Protein AF-A0A7X7BGM7-F1 (afdb_monomer)

Radius of gyration: 24.5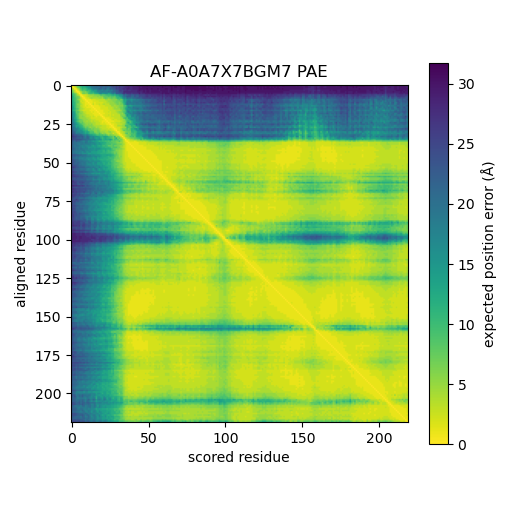4 Å; Cα contacts (8 Å, |Δi|>4): 231; chains: 1; bounding box: 95×42×44 Å

Sequence (219 aa):
MSANPDASSLEEGMARYAADNDEVNASLTKQKASHSHYNFLAFLIPLLILALAYATRTIFPFGDRQILTVDLFHQYAPFMAALRRTLLSGESIFYTFSGGLGMNFYSLIAYYLASPLNILLLIFPESFLSEAVFVLTLVKVGLAGMAFHLFLKENFQRQGVFSVIFGSMYALSAYVMAYSWNIMWLDALILLPLVLWALIRFFKQGKFVLYVIFLFLLL

Structure (mmCIF, N/CA/C/O backbone):
data_AF-A0A7X7BGM7-F1
#
_entry.id   AF-A0A7X7BGM7-F1
#
loop_
_atom_site.group_PDB
_atom_site.id
_atom_site.type_symbol
_atom_site.label_atom_id
_atom_site.label_alt_id
_atom_site.label_comp_id
_atom_site.label_asym_id
_atom_site.label_entity_id
_atom_site.label_seq_id
_atom_site.pdbx_PDB_ins_code
_atom_site.Cartn_x
_atom_site.Cartn_y
_atom_site.Cartn_z
_atom_site.occupancy
_atom_site.B_iso_or_equiv
_atom_site.auth_seq_id
_atom_site.auth_comp_id
_atom_site.auth_asym_id
_atom_site.auth_atom_id
_atom_site.pdbx_PDB_model_num
ATOM 1 N N . MET A 1 1 ? -73.743 -12.474 16.398 1.00 46.84 1 MET A N 1
ATOM 2 C CA . MET A 1 1 ? -72.783 -12.575 15.279 1.00 46.84 1 MET A CA 1
ATOM 3 C C . MET A 1 1 ? -71.748 -11.478 15.506 1.00 46.84 1 MET A C 1
ATOM 5 O O . MET A 1 1 ? -71.940 -10.361 15.051 1.00 46.84 1 MET A O 1
ATOM 9 N N . SER A 1 2 ? -70.766 -11.722 16.381 1.00 47.66 2 SER A N 1
ATOM 10 C CA . SER A 1 2 ? -69.765 -10.711 16.745 1.00 47.66 2 SER A CA 1
ATOM 11 C C . SER A 1 2 ? -68.737 -10.624 15.622 1.00 47.66 2 SER A C 1
ATOM 13 O O . SER A 1 2 ? -67.950 -11.550 15.434 1.00 47.66 2 SER A O 1
ATOM 15 N N . ALA A 1 3 ? -68.797 -9.547 14.843 1.00 54.00 3 ALA A N 1
ATOM 16 C CA . ALA A 1 3 ? -67.766 -9.219 13.871 1.00 54.00 3 ALA A CA 1
ATOM 17 C C . ALA A 1 3 ? -66.435 -9.064 14.617 1.00 54.00 3 ALA A C 1
ATOM 19 O O . ALA A 1 3 ? -66.357 -8.299 15.576 1.00 54.00 3 ALA A O 1
ATOM 20 N N . ASN A 1 4 ? -65.442 -9.855 14.215 1.00 55.03 4 ASN A N 1
ATOM 21 C CA . ASN A 1 4 ? -64.098 -9.859 14.774 1.00 55.03 4 ASN A CA 1
ATOM 22 C C . ASN A 1 4 ? -63.484 -8.460 14.572 1.00 55.03 4 ASN A C 1
ATOM 24 O O . ASN A 1 4 ? -63.272 -8.083 13.414 1.00 55.03 4 AS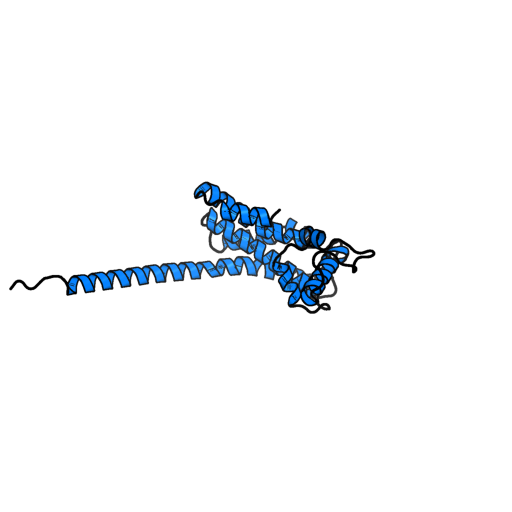N A O 1
ATOM 28 N N . PRO A 1 5 ? -63.258 -7.658 15.627 1.00 58.09 5 PRO A N 1
ATOM 29 C CA . PRO A 1 5 ? -62.443 -6.469 15.476 1.00 58.09 5 PRO A CA 1
ATOM 30 C C . PRO A 1 5 ? -61.012 -6.935 15.172 1.00 58.09 5 PRO A C 1
ATOM 32 O O . PRO A 1 5 ? -60.609 -8.021 15.573 1.00 58.09 5 PRO A O 1
ATOM 35 N N . ASP A 1 6 ? -60.256 -6.114 14.458 1.00 63.50 6 ASP A N 1
ATOM 36 C CA . ASP A 1 6 ? -58.791 -6.182 14.381 1.00 63.50 6 ASP A CA 1
ATOM 37 C C . ASP A 1 6 ? -58.074 -6.865 13.210 1.00 63.50 6 ASP A C 1
ATOM 39 O O . ASP A 1 6 ? -56.853 -6.881 13.215 1.00 63.50 6 ASP A O 1
ATOM 43 N N . ALA A 1 7 ? -58.717 -7.308 12.125 1.00 63.31 7 ALA A N 1
ATOM 44 C CA . ALA A 1 7 ? -57.925 -7.699 10.940 1.00 63.31 7 ALA A CA 1
ATOM 45 C C . ALA A 1 7 ? -57.289 -6.479 10.230 1.00 63.31 7 ALA A C 1
ATOM 47 O O . ALA A 1 7 ? -56.102 -6.487 9.911 1.00 63.31 7 ALA A O 1
ATOM 48 N N . SER A 1 8 ? -58.056 -5.399 10.039 1.00 67.31 8 SER A N 1
ATOM 49 C CA . SER A 1 8 ? -57.595 -4.198 9.325 1.00 67.31 8 SER A CA 1
ATOM 50 C C . SER A 1 8 ? -56.657 -3.312 10.153 1.00 67.31 8 SER A C 1
ATOM 52 O O . SER A 1 8 ? -55.751 -2.693 9.604 1.00 67.31 8 SER A O 1
ATOM 54 N N . SER A 1 9 ? -56.844 -3.257 11.477 1.00 72.88 9 SER A N 1
ATOM 55 C CA . SER A 1 9 ? -55.965 -2.505 12.386 1.00 72.88 9 SER A CA 1
ATOM 56 C C . SER A 1 9 ? -54.598 -3.185 12.540 1.00 72.88 9 SER A C 1
ATOM 58 O O . SER A 1 9 ? -53.577 -2.501 12.634 1.00 72.88 9 SER A O 1
ATOM 60 N N . LEU A 1 10 ? -54.561 -4.525 12.503 1.00 74.38 10 LEU A N 1
ATOM 61 C CA . LEU A 1 10 ? -53.322 -5.302 12.478 1.00 74.38 10 LEU A CA 1
ATOM 62 C C . LEU A 1 10 ? -52.561 -5.118 11.160 1.00 74.38 10 LEU A C 1
ATOM 64 O O . LEU A 1 10 ? -51.350 -4.905 11.200 1.00 74.38 10 LEU A O 1
ATOM 68 N N . GLU A 1 11 ? -53.241 -5.128 10.009 1.00 80.38 11 GLU A N 1
ATOM 69 C CA . GLU A 1 11 ? -52.602 -4.855 8.711 1.00 80.38 11 GLU A CA 1
ATOM 70 C C . GLU A 1 11 ? -52.015 -3.437 8.638 1.00 80.38 11 GLU A C 1
ATOM 72 O O . GLU A 1 11 ? -50.865 -3.270 8.225 1.00 80.38 11 GLU A O 1
ATOM 77 N N . GLU A 1 12 ? -52.743 -2.418 9.105 1.00 81.56 12 GLU A N 1
ATOM 78 C CA . GLU A 1 12 ? -52.221 -1.047 9.183 1.00 81.56 12 GLU A CA 1
ATOM 79 C C . GLU A 1 12 ? -51.021 -0.932 10.135 1.00 81.56 12 GLU A C 1
ATOM 81 O O . GLU A 1 12 ? -50.048 -0.235 9.829 1.00 81.56 12 GLU A O 1
ATOM 86 N N . GLY A 1 13 ? -51.053 -1.626 11.277 1.00 79.44 13 GLY A N 1
ATOM 87 C CA . GLY A 1 13 ? -49.939 -1.675 12.225 1.00 79.44 13 GLY A CA 1
ATOM 88 C C . GLY A 1 13 ? -48.689 -2.333 11.635 1.00 79.44 13 GLY A C 1
ATOM 89 O O . GLY A 1 13 ? -47.584 -1.808 11.782 1.00 79.44 13 GLY A O 1
ATOM 90 N N . MET A 1 14 ? -48.859 -3.441 10.909 1.00 82.75 14 MET A N 1
ATOM 91 C CA . MET A 1 14 ? -47.771 -4.134 10.213 1.00 82.75 14 MET A CA 1
ATOM 92 C C . MET A 1 14 ? -47.189 -3.292 9.073 1.00 82.75 14 MET A C 1
ATOM 94 O O . MET A 1 14 ? -45.969 -3.234 8.927 1.00 82.75 14 MET A O 1
ATOM 98 N N . ALA A 1 15 ? -48.032 -2.592 8.308 1.00 83.81 15 ALA A N 1
ATOM 99 C CA . ALA A 1 15 ? -47.587 -1.691 7.247 1.00 83.81 15 ALA A CA 1
ATOM 100 C C . ALA A 1 15 ? -46.779 -0.504 7.800 1.00 83.81 15 ALA A C 1
ATOM 102 O O . ALA A 1 15 ? -45.735 -0.158 7.247 1.00 83.81 15 ALA A O 1
ATOM 103 N N . ARG A 1 16 ? -47.209 0.084 8.927 1.00 82.38 16 ARG A N 1
ATOM 104 C CA . ARG A 1 16 ? -46.458 1.149 9.616 1.00 82.38 16 ARG A CA 1
ATOM 105 C C . ARG A 1 16 ? -45.118 0.656 10.157 1.00 82.38 16 ARG A C 1
ATOM 107 O O . ARG A 1 16 ? -44.118 1.343 9.996 1.00 82.38 16 ARG A O 1
ATOM 114 N N . TYR A 1 17 ? -45.082 -0.537 10.749 1.00 78.25 17 TYR A N 1
ATOM 115 C CA . TYR A 1 17 ? -43.843 -1.144 11.244 1.00 78.25 17 TYR A CA 1
ATOM 116 C C . TYR A 1 17 ? -42.852 -1.479 10.117 1.00 78.25 17 TYR A C 1
ATOM 118 O O . TYR A 1 17 ? -41.643 -1.313 10.281 1.00 78.25 17 TYR A O 1
ATOM 126 N N . ALA A 1 18 ? -43.343 -1.937 8.961 1.00 83.69 18 ALA A N 1
ATOM 127 C CA . ALA A 1 18 ? -42.509 -2.169 7.784 1.00 83.69 18 ALA A CA 1
ATOM 128 C C . ALA A 1 18 ? -41.920 -0.855 7.241 1.00 83.69 18 ALA A C 1
ATOM 130 O O . ALA A 1 18 ? -40.713 -0.778 7.027 1.00 83.69 18 ALA A O 1
ATOM 131 N N . ALA A 1 19 ? -42.741 0.194 7.115 1.00 82.56 19 ALA A N 1
ATOM 132 C CA . ALA A 1 19 ? -42.300 1.504 6.635 1.00 82.56 19 ALA A CA 1
ATOM 133 C C . ALA A 1 19 ? -41.244 2.155 7.549 1.00 82.56 19 ALA A C 1
ATOM 135 O O . ALA A 1 19 ? -40.250 2.680 7.053 1.00 82.56 19 ALA A O 1
ATOM 136 N N . ASP A 1 20 ? -41.418 2.070 8.872 1.00 85.62 20 ASP A N 1
ATOM 137 C CA . ASP A 1 20 ? -40.463 2.608 9.852 1.00 85.62 20 ASP A CA 1
ATOM 138 C C . ASP A 1 20 ? -39.113 1.864 9.791 1.00 85.62 20 ASP A C 1
ATOM 140 O O . ASP A 1 20 ? -38.042 2.473 9.774 1.00 85.62 20 ASP A O 1
ATOM 144 N N . ASN A 1 21 ? -39.141 0.534 9.640 1.00 83.44 21 ASN A N 1
ATOM 145 C CA . ASN A 1 21 ? -37.924 -0.255 9.427 1.00 83.44 21 ASN A CA 1
ATOM 146 C C . ASN A 1 21 ? -37.231 0.070 8.100 1.00 83.44 21 ASN A C 1
ATOM 148 O O . ASN A 1 21 ? -36.000 0.119 8.056 1.00 83.44 21 ASN A O 1
ATOM 152 N N . ASP A 1 22 ? -37.983 0.291 7.023 1.00 84.25 22 ASP A N 1
ATOM 153 C CA . ASP A 1 22 ? -37.423 0.677 5.727 1.00 84.25 22 ASP A CA 1
ATOM 154 C C . ASP A 1 22 ? -36.758 2.056 5.793 1.00 84.25 22 ASP A C 1
ATOM 156 O O . ASP A 1 22 ? -35.667 2.241 5.249 1.00 84.25 22 ASP A O 1
ATOM 160 N N . GLU A 1 23 ? -37.343 3.005 6.525 1.00 78.06 23 GLU A N 1
ATOM 161 C CA . GLU A 1 23 ? -36.788 4.345 6.722 1.00 78.06 23 GLU A CA 1
ATOM 162 C C . GLU A 1 23 ? -35.513 4.316 7.587 1.00 78.06 23 GLU A C 1
ATOM 164 O O . GLU A 1 23 ? -34.486 4.913 7.229 1.00 78.06 23 GLU A O 1
ATOM 169 N N . VAL A 1 24 ? -35.508 3.519 8.662 1.00 77.12 24 VAL A N 1
ATOM 170 C CA . VAL A 1 24 ? -34.315 3.256 9.484 1.00 77.12 24 VAL A CA 1
ATOM 171 C C . VAL A 1 24 ? -33.220 2.579 8.654 1.00 77.12 24 VAL A C 1
ATOM 173 O O . VAL A 1 24 ? -32.077 3.044 8.650 1.00 77.12 24 VAL A O 1
ATOM 176 N N . ASN A 1 25 ? -33.542 1.538 7.885 1.00 77.69 25 ASN A N 1
ATOM 177 C CA . ASN A 1 25 ? -32.580 0.842 7.028 1.00 77.69 25 ASN A CA 1
ATOM 178 C C . ASN A 1 25 ? -32.026 1.755 5.926 1.00 77.69 25 ASN A C 1
ATOM 180 O O . ASN A 1 25 ? -30.818 1.741 5.657 1.00 77.69 25 ASN A O 1
ATOM 184 N N . ALA A 1 26 ? -32.868 2.593 5.321 1.00 71.44 26 ALA A N 1
ATOM 185 C CA . ALA A 1 26 ? -32.453 3.588 4.342 1.00 71.44 26 ALA A CA 1
ATOM 186 C C . ALA A 1 26 ? -31.493 4.613 4.963 1.00 71.44 26 ALA A C 1
ATOM 188 O O . ALA A 1 26 ? -30.452 4.910 4.371 1.00 71.44 26 ALA A O 1
ATOM 189 N N . SER A 1 27 ? -31.771 5.097 6.179 1.00 61.91 27 SER A N 1
ATOM 190 C CA . SER A 1 27 ? -30.901 6.038 6.895 1.00 61.91 27 SER A CA 1
ATOM 191 C C . SER A 1 27 ? -29.532 5.431 7.245 1.00 61.91 27 SER A C 1
ATOM 193 O O . SER A 1 27 ? -28.500 6.049 6.970 1.00 61.91 27 SER A O 1
ATOM 195 N N . LEU A 1 28 ? -29.496 4.182 7.728 1.00 68.12 28 LEU A N 1
ATOM 196 C CA . LEU A 1 28 ? -28.266 3.438 8.026 1.00 68.12 28 LEU A CA 1
ATOM 197 C C . LEU A 1 28 ? -27.441 3.164 6.765 1.00 68.12 28 LEU A C 1
ATOM 199 O O . LEU A 1 28 ? -26.209 3.244 6.787 1.00 68.12 28 LEU A O 1
ATOM 203 N N . THR A 1 29 ? -28.106 2.872 5.646 1.00 68.56 29 THR A N 1
ATOM 204 C CA . THR A 1 29 ? -27.457 2.653 4.347 1.00 68.56 29 THR A CA 1
ATOM 205 C C . THR A 1 29 ? -26.846 3.950 3.823 1.00 68.56 29 THR A C 1
ATOM 207 O O . THR A 1 29 ? -25.690 3.961 3.396 1.00 68.56 29 THR A O 1
ATOM 210 N N . LYS A 1 30 ? -27.567 5.069 3.940 1.00 60.31 30 LYS A N 1
ATOM 211 C CA . LYS A 1 30 ? -27.088 6.405 3.559 1.00 60.31 30 LYS A CA 1
ATOM 212 C C . LYS A 1 30 ? -25.918 6.857 4.438 1.00 60.31 30 LYS A C 1
ATOM 214 O O . LYS A 1 30 ? -24.945 7.402 3.923 1.00 60.31 30 LYS A O 1
ATOM 219 N N . GLN A 1 31 ? -25.959 6.556 5.736 1.00 62.38 31 GLN A N 1
ATOM 220 C CA . GLN A 1 31 ? -24.865 6.809 6.674 1.00 62.38 31 GLN A CA 1
ATOM 221 C C . GLN A 1 31 ? -23.632 5.948 6.354 1.00 62.38 31 GLN A C 1
ATOM 223 O O . GLN A 1 31 ? -22.526 6.477 6.256 1.00 62.38 31 GLN A O 1
ATOM 228 N N . LYS A 1 32 ? -23.795 4.640 6.103 1.00 60.78 32 LYS A N 1
ATOM 229 C CA . LYS A 1 32 ? -22.698 3.765 5.644 1.00 60.78 32 LYS A CA 1
ATOM 230 C C . LYS A 1 32 ? -22.085 4.255 4.329 1.00 60.78 32 LYS A C 1
ATOM 232 O O . LYS A 1 32 ? -20.860 4.311 4.228 1.00 60.78 32 LYS A O 1
ATOM 237 N N . ALA A 1 33 ? -22.907 4.647 3.355 1.00 61.19 33 ALA A N 1
ATOM 238 C CA . ALA A 1 33 ? -22.455 5.195 2.076 1.00 61.19 33 ALA A CA 1
ATOM 239 C C . ALA A 1 33 ? -21.689 6.519 2.259 1.00 61.19 33 ALA A C 1
ATOM 241 O O . ALA A 1 33 ? -20.592 6.672 1.724 1.00 61.19 33 ALA A O 1
ATOM 242 N N . SER A 1 34 ? -22.191 7.416 3.115 1.00 58.50 34 SER A N 1
ATOM 243 C CA . SER A 1 34 ? -21.533 8.670 3.519 1.00 58.50 34 SER A CA 1
ATOM 244 C C . SER A 1 34 ? -20.264 8.470 4.359 1.00 58.50 34 SER A C 1
ATOM 246 O O . SER A 1 34 ? -19.585 9.439 4.693 1.00 58.50 34 SER A O 1
ATOM 248 N N . HIS A 1 35 ? -19.930 7.249 4.762 1.00 68.06 35 HIS A N 1
ATOM 249 C CA . HIS A 1 35 ? -18.654 6.948 5.410 1.00 68.06 35 HIS A CA 1
ATOM 250 C C . HIS A 1 35 ? -17.719 6.145 4.501 1.00 68.06 35 HIS A C 1
ATOM 252 O O . HIS A 1 35 ? -16.525 6.054 4.780 1.00 68.06 35 HIS A O 1
ATOM 258 N N . SER A 1 36 ? -18.232 5.613 3.388 1.00 77.00 36 SER A N 1
ATOM 259 C CA . SER A 1 36 ? -17.454 4.862 2.404 1.00 77.00 36 SER A CA 1
ATOM 260 C C . SER A 1 36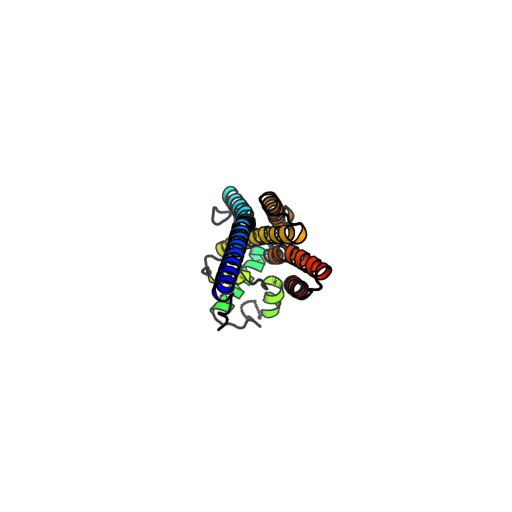 ? -16.499 5.758 1.617 1.00 77.00 36 SER A C 1
ATOM 262 O O . SER A 1 36 ? -15.403 5.320 1.266 1.00 77.00 36 SER A O 1
ATOM 264 N N . HIS A 1 37 ? -16.852 7.027 1.379 1.00 89.88 37 HIS A N 1
ATOM 265 C CA . HIS A 1 37 ? -15.964 7.934 0.646 1.00 89.88 37 HIS A CA 1
ATOM 266 C C . HIS A 1 37 ? -14.682 8.249 1.423 1.00 89.88 37 HIS A C 1
ATOM 268 O O . HIS A 1 37 ? -13.638 8.412 0.805 1.00 89.88 37 HIS A O 1
ATOM 274 N N . TYR A 1 38 ? -14.711 8.265 2.762 1.00 93.56 38 TYR A N 1
ATOM 275 C CA . TYR A 1 38 ? -13.496 8.472 3.561 1.00 93.56 38 TYR A CA 1
ATOM 276 C C . TYR A 1 38 ? -12.511 7.307 3.448 1.00 93.56 38 TYR A C 1
ATOM 278 O O . TYR A 1 38 ? -11.311 7.555 3.400 1.00 93.56 38 TYR A O 1
ATOM 286 N N . ASN A 1 39 ? -12.994 6.066 3.322 1.00 93.19 39 ASN A N 1
ATOM 287 C CA . ASN A 1 39 ? -12.127 4.919 3.037 1.00 93.19 39 ASN A CA 1
ATOM 288 C C . ASN A 1 39 ? -11.397 5.112 1.701 1.00 93.19 39 ASN A C 1
ATOM 290 O O . ASN A 1 39 ? -10.187 4.923 1.612 1.00 93.19 39 ASN A O 1
ATOM 294 N N . PHE A 1 40 ? -12.141 5.530 0.672 1.00 95.38 40 PHE A N 1
ATOM 295 C CA . PHE A 1 40 ? -11.580 5.785 -0.650 1.00 95.38 40 PHE A CA 1
ATOM 296 C C . PHE A 1 40 ? -10.589 6.954 -0.636 1.00 95.38 40 PHE A C 1
ATOM 298 O O . PHE A 1 40 ? -9.521 6.853 -1.227 1.00 95.38 40 PHE A O 1
ATOM 305 N N . LEU A 1 41 ? -10.883 8.033 0.094 1.00 96.75 41 LEU A N 1
ATOM 306 C CA . LEU A 1 41 ? -9.951 9.150 0.266 1.00 96.75 41 LEU A CA 1
ATOM 307 C C . LEU A 1 41 ? -8.693 8.746 1.047 1.00 96.75 41 LEU A C 1
ATOM 309 O O . LEU A 1 41 ? -7.603 9.170 0.679 1.00 96.75 41 LEU A O 1
ATOM 313 N N . ALA A 1 42 ? -8.814 7.906 2.079 1.00 97.25 42 ALA A N 1
ATOM 314 C CA . ALA A 1 42 ? -7.671 7.381 2.831 1.00 97.25 42 ALA A CA 1
ATOM 315 C C . ALA A 1 42 ? -6.743 6.505 1.980 1.00 97.25 42 ALA A C 1
ATOM 317 O O . ALA A 1 42 ? -5.553 6.432 2.269 1.00 97.25 42 ALA A O 1
ATOM 318 N N . PHE A 1 43 ? -7.275 5.878 0.931 1.00 98.12 43 PHE A N 1
ATOM 319 C CA . PHE A 1 43 ? -6.487 5.204 -0.095 1.00 98.12 43 PHE A CA 1
ATOM 320 C C . PHE A 1 43 ? -5.890 6.196 -1.104 1.00 98.12 43 PHE A C 1
ATOM 322 O O . PHE A 1 43 ? -4.689 6.191 -1.371 1.00 98.12 43 PHE A O 1
ATOM 329 N N . LEU A 1 44 ? -6.737 7.058 -1.668 1.00 98.25 44 LEU A N 1
ATOM 330 C CA . LEU A 1 44 ? -6.400 7.873 -2.830 1.00 98.25 44 LEU A CA 1
ATOM 331 C C . LEU A 1 44 ? -5.438 9.018 -2.495 1.00 98.25 44 LEU A C 1
ATOM 333 O O . LEU A 1 44 ? -4.543 9.304 -3.281 1.00 98.25 44 LEU A O 1
ATOM 337 N N . ILE A 1 45 ? -5.592 9.676 -1.345 1.00 98.25 45 ILE A N 1
ATOM 338 C CA . ILE A 1 45 ? -4.756 10.823 -0.966 1.00 98.25 45 ILE A CA 1
ATOM 339 C C . ILE A 1 45 ? -3.270 10.446 -0.850 1.00 98.25 45 ILE A C 1
ATOM 341 O O . ILE A 1 45 ? -2.469 11.073 -1.546 1.00 98.25 45 ILE A O 1
ATOM 345 N N . PRO A 1 46 ? -2.858 9.446 -0.043 1.00 98.25 46 PRO A N 1
ATOM 346 C CA . PRO A 1 46 ? -1.444 9.089 0.040 1.00 98.25 46 PRO A CA 1
ATOM 347 C C . PRO A 1 46 ? -0.896 8.569 -1.292 1.00 98.25 46 PRO A C 1
ATOM 349 O O . PRO A 1 46 ? 0.233 8.898 -1.652 1.00 98.25 46 PRO A O 1
ATOM 352 N N . LEU A 1 47 ? -1.711 7.843 -2.063 1.00 98.44 47 LEU A N 1
ATOM 353 C CA . LEU A 1 47 ? -1.358 7.397 -3.410 1.00 98.44 47 LEU A CA 1
ATOM 354 C C . LEU A 1 47 ? -1.030 8.580 -4.331 1.00 98.44 47 LEU A C 1
ATOM 356 O O . LEU A 1 47 ? 0.028 8.598 -4.959 1.00 98.44 47 LEU A O 1
ATOM 360 N N . LEU A 1 48 ? -1.915 9.578 -4.406 1.00 98.31 48 LEU A N 1
ATOM 361 C CA . LEU A 1 48 ? -1.733 10.741 -5.277 1.00 98.31 48 LEU A CA 1
ATOM 362 C C . LEU A 1 48 ? -0.577 11.629 -4.821 1.00 98.31 48 LEU A C 1
ATOM 364 O O . LEU A 1 48 ? 0.161 12.137 -5.662 1.00 98.31 48 LEU A O 1
ATOM 368 N N . ILE A 1 49 ? -0.385 11.799 -3.510 1.00 98.25 49 ILE A N 1
ATOM 369 C CA . ILE A 1 49 ? 0.755 12.554 -2.979 1.00 98.25 49 ILE A CA 1
ATOM 370 C C . ILE A 1 49 ? 2.069 11.869 -3.366 1.00 98.25 49 ILE A C 1
ATOM 372 O O . ILE A 1 49 ? 2.985 12.549 -3.826 1.00 98.25 49 ILE A O 1
ATOM 376 N N . LEU A 1 50 ? 2.164 10.542 -3.233 1.00 97.38 50 LEU A N 1
ATOM 377 C CA . LEU A 1 50 ? 3.364 9.808 -3.635 1.00 97.38 50 LEU A CA 1
ATOM 378 C C . LEU A 1 50 ? 3.584 9.865 -5.152 1.00 97.38 50 LEU A C 1
ATOM 380 O O . LEU A 1 50 ? 4.701 10.116 -5.596 1.00 97.38 50 LEU A O 1
ATOM 384 N N . ALA A 1 51 ? 2.524 9.710 -5.948 1.00 97.25 51 ALA A N 1
ATOM 385 C CA . ALA A 1 51 ? 2.599 9.838 -7.402 1.00 97.25 51 ALA A CA 1
ATOM 386 C C . ALA A 1 51 ? 3.094 11.231 -7.825 1.00 97.25 51 ALA A C 1
ATOM 388 O O . ALA A 1 51 ? 3.976 11.343 -8.676 1.00 97.25 51 ALA A O 1
ATOM 389 N N . LEU A 1 52 ? 2.586 12.292 -7.191 1.00 97.44 52 LEU A N 1
ATOM 390 C CA . LEU A 1 52 ? 3.028 13.666 -7.426 1.00 97.44 52 LEU A CA 1
ATOM 391 C C . LEU A 1 52 ? 4.480 13.881 -6.974 1.00 97.44 52 LEU A C 1
ATOM 393 O O . LEU A 1 52 ? 5.255 14.541 -7.668 1.00 97.44 52 LEU A O 1
ATOM 397 N N . ALA A 1 53 ? 4.881 13.308 -5.839 1.00 95.88 53 ALA A N 1
ATOM 398 C CA . ALA A 1 53 ? 6.266 13.348 -5.383 1.00 95.88 53 ALA A CA 1
ATOM 399 C C . ALA A 1 53 ? 7.204 12.673 -6.397 1.00 95.88 53 ALA A C 1
ATOM 401 O O . ALA A 1 53 ? 8.248 13.226 -6.733 1.00 95.88 53 ALA A O 1
ATOM 402 N N . TYR A 1 54 ? 6.815 11.526 -6.953 1.00 95.25 54 TYR A N 1
ATOM 403 C CA . TYR A 1 54 ? 7.572 10.859 -8.011 1.00 95.25 54 TYR A CA 1
ATOM 404 C C . TYR A 1 54 ? 7.612 11.675 -9.308 1.00 95.25 54 TYR A C 1
ATOM 406 O O . TYR A 1 54 ? 8.691 11.848 -9.876 1.00 95.25 54 TYR A O 1
ATOM 414 N N . ALA A 1 55 ? 6.492 12.273 -9.721 1.00 96.00 55 ALA A N 1
ATOM 415 C CA . ALA A 1 55 ? 6.432 13.140 -10.897 1.00 96.00 55 ALA A CA 1
ATOM 416 C C . ALA A 1 55 ? 7.344 14.372 -10.768 1.00 96.00 55 ALA A C 1
ATOM 418 O O . ALA A 1 55 ? 8.166 14.639 -11.642 1.00 96.00 55 ALA A O 1
ATOM 419 N N . THR A 1 56 ? 7.272 15.088 -9.642 1.00 96.44 56 THR A N 1
ATOM 420 C CA . THR A 1 56 ? 8.105 16.280 -9.376 1.00 96.44 56 THR A CA 1
ATOM 421 C C . THR A 1 56 ? 9.596 15.968 -9.254 1.00 96.44 56 THR A C 1
ATOM 423 O O . THR A 1 56 ? 10.432 16.849 -9.449 1.00 96.44 56 THR A O 1
ATOM 426 N N . ARG A 1 57 ? 9.951 14.717 -8.946 1.00 93.75 57 ARG A N 1
ATOM 427 C CA . ARG A 1 57 ? 11.336 14.233 -8.881 1.00 93.75 57 ARG A CA 1
ATOM 428 C C . ARG A 1 57 ? 11.800 13.547 -10.163 1.00 93.75 57 ARG A C 1
ATOM 430 O O . ARG A 1 57 ? 12.883 12.968 -10.136 1.00 93.75 57 ARG A O 1
ATOM 437 N N . THR A 1 58 ? 11.005 13.618 -11.235 1.00 94.31 58 THR A N 1
ATOM 438 C CA . THR A 1 58 ? 11.277 13.009 -12.547 1.00 94.31 58 THR A CA 1
ATOM 439 C C . THR A 1 58 ? 11.601 11.515 -12.457 1.00 94.31 58 THR A C 1
ATOM 441 O O . THR A 1 58 ? 12.470 11.005 -13.167 1.00 94.31 58 THR A O 1
ATOM 444 N N . ILE A 1 59 ? 10.906 10.819 -11.550 1.00 93.31 59 ILE A N 1
ATOM 445 C CA . ILE A 1 59 ? 10.988 9.366 -11.399 1.00 93.31 59 ILE A CA 1
ATOM 446 C C . ILE A 1 59 ? 10.107 8.708 -12.461 1.00 93.31 59 ILE A C 1
ATOM 448 O O . ILE A 1 59 ? 8.969 9.122 -12.685 1.00 93.31 59 ILE A O 1
ATOM 452 N N . PHE A 1 60 ? 10.646 7.684 -13.112 1.00 90.88 60 PHE A N 1
ATOM 453 C CA . PHE A 1 60 ? 9.990 6.872 -14.119 1.00 90.88 60 PHE A CA 1
ATOM 454 C C . PHE A 1 60 ? 8.634 6.356 -13.593 1.00 90.88 60 PHE A C 1
ATOM 456 O O . PHE A 1 60 ? 8.578 5.841 -12.471 1.00 90.88 60 PHE A O 1
ATOM 463 N N . PRO A 1 61 ? 7.536 6.515 -14.356 1.00 91.19 61 PRO A N 1
ATOM 464 C CA . PRO A 1 61 ? 7.495 6.825 -15.792 1.00 91.19 61 PRO A CA 1
ATOM 465 C C . PRO A 1 61 ? 7.527 8.320 -16.167 1.00 91.19 61 PRO A C 1
ATOM 467 O O . PRO A 1 61 ? 7.498 8.645 -17.348 1.00 91.19 61 PRO A O 1
ATOM 470 N N . PHE A 1 62 ? 7.590 9.250 -15.209 1.00 91.94 62 PHE A N 1
ATOM 471 C CA . PHE A 1 62 ? 7.523 10.696 -15.489 1.00 91.94 62 PHE A CA 1
ATOM 472 C C . PHE A 1 62 ? 8.861 11.337 -15.894 1.00 91.94 62 PHE A C 1
ATOM 474 O O . PHE A 1 62 ? 8.900 12.521 -16.223 1.00 91.94 62 PHE A O 1
ATOM 481 N N . GLY A 1 63 ? 9.961 10.591 -15.838 1.00 90.69 63 GLY A N 1
ATOM 482 C CA . GLY A 1 63 ? 11.285 11.050 -16.247 1.00 90.69 63 GLY A CA 1
ATOM 483 C C . GLY A 1 63 ? 12.321 9.931 -16.190 1.00 90.69 63 GLY A C 1
ATOM 484 O O . GLY A 1 63 ? 11.971 8.757 -16.081 1.00 90.69 63 GLY A O 1
ATOM 485 N N . ASP A 1 64 ? 13.599 10.304 -16.241 1.00 91.12 64 ASP A N 1
ATOM 486 C CA . ASP A 1 64 ? 14.698 9.354 -16.464 1.00 91.12 64 ASP A CA 1
ATOM 487 C C . ASP A 1 64 ? 15.217 8.664 -15.189 1.00 91.12 64 ASP A C 1
ATOM 489 O O . ASP A 1 64 ? 16.061 7.767 -15.261 1.00 91.12 64 ASP A O 1
ATOM 493 N N . ARG A 1 65 ? 14.753 9.067 -13.995 1.00 89.94 65 ARG A N 1
ATOM 494 C CA . ARG A 1 65 ? 15.217 8.469 -12.730 1.00 89.94 65 ARG A CA 1
ATOM 495 C C . ARG A 1 65 ? 14.446 7.191 -12.433 1.00 89.94 65 ARG A C 1
ATOM 497 O O . ARG A 1 65 ? 13.229 7.211 -12.347 1.00 89.94 65 ARG A O 1
ATOM 504 N N . GLN A 1 66 ? 15.131 6.078 -12.216 1.00 88.44 66 GLN A N 1
ATOM 505 C CA . GLN A 1 66 ? 14.465 4.794 -11.990 1.00 88.44 66 GLN A CA 1
ATOM 506 C C . GLN A 1 66 ? 13.978 4.631 -10.544 1.00 88.44 66 GLN A C 1
ATOM 508 O O . GLN A 1 66 ? 14.678 4.997 -9.601 1.00 88.44 66 GLN A O 1
ATOM 513 N N . ILE A 1 67 ? 12.793 4.034 -10.374 1.00 88.25 67 ILE A N 1
ATOM 514 C CA . ILE A 1 67 ? 12.323 3.543 -9.066 1.00 88.25 67 ILE A CA 1
ATOM 515 C C . ILE A 1 67 ? 13.096 2.286 -8.648 1.00 88.25 67 ILE A C 1
ATOM 517 O O . ILE A 1 67 ? 13.369 2.075 -7.466 1.00 88.25 67 ILE A O 1
ATOM 521 N N . LEU A 1 68 ? 13.492 1.476 -9.634 1.00 89.31 68 LEU A N 1
ATOM 522 C CA . LEU A 1 68 ? 14.288 0.275 -9.438 1.00 89.31 68 LEU A CA 1
ATOM 523 C C . LEU A 1 68 ? 15.704 0.676 -9.024 1.00 89.31 68 LEU A C 1
ATOM 525 O O . LEU A 1 68 ? 16.517 1.097 -9.844 1.00 89.31 68 LEU A O 1
ATOM 529 N N . THR A 1 69 ? 15.989 0.549 -7.734 1.00 87.94 69 THR A N 1
ATOM 530 C CA . THR A 1 69 ? 17.280 0.889 -7.135 1.00 87.94 69 THR A CA 1
ATOM 531 C C . THR A 1 69 ? 17.676 -0.178 -6.125 1.00 87.94 69 THR A C 1
ATOM 533 O O . THR A 1 69 ? 16.809 -0.839 -5.552 1.00 87.94 69 THR A O 1
ATOM 536 N N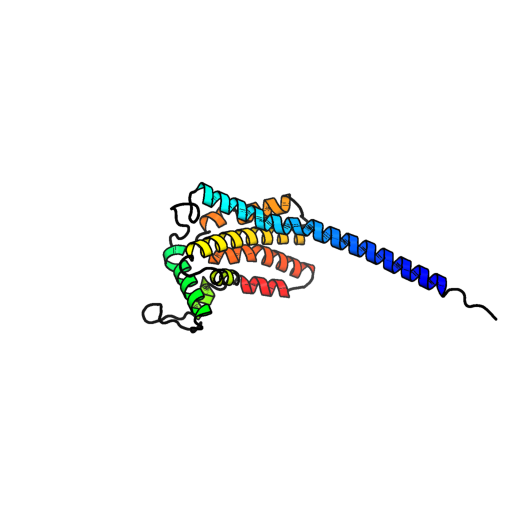 . VAL A 1 70 ? 18.985 -0.351 -5.912 1.00 89.62 70 VAL A N 1
ATOM 537 C CA . VAL A 1 70 ? 19.546 -1.281 -4.916 1.00 89.62 70 VAL A CA 1
ATOM 538 C C . VAL A 1 70 ? 18.899 -2.676 -5.053 1.00 89.62 70 VAL A C 1
ATOM 540 O O . VAL A 1 70 ? 18.903 -3.245 -6.148 1.00 89.62 70 VAL A O 1
ATOM 543 N N . ASP A 1 71 ? 18.282 -3.198 -3.991 1.00 90.31 71 ASP A N 1
ATOM 544 C CA . ASP A 1 71 ? 17.677 -4.531 -3.956 1.00 90.31 71 ASP A CA 1
ATOM 545 C C . ASP A 1 71 ? 16.442 -4.636 -4.858 1.00 90.31 71 ASP A C 1
ATOM 547 O O . ASP A 1 71 ? 16.186 -5.691 -5.444 1.00 90.31 71 ASP A O 1
ATOM 551 N N . LEU A 1 72 ? 15.701 -3.537 -5.059 1.00 92.12 72 LEU A N 1
ATOM 552 C CA . LEU A 1 72 ? 14.545 -3.538 -5.957 1.00 92.12 72 LEU A CA 1
ATOM 553 C C . LEU A 1 72 ? 14.959 -3.839 -7.396 1.00 92.12 72 LEU A C 1
ATOM 555 O O . LEU A 1 72 ? 14.243 -4.548 -8.098 1.00 92.12 72 LEU A O 1
ATOM 559 N N . PHE A 1 73 ? 16.119 -3.332 -7.819 1.00 92.88 73 PHE A N 1
ATOM 560 C CA . PHE A 1 73 ? 16.652 -3.577 -9.155 1.00 92.88 73 PHE A CA 1
ATOM 561 C C . PHE A 1 73 ? 17.331 -4.943 -9.266 1.00 92.88 73 PHE A C 1
ATOM 563 O O . PHE A 1 73 ? 17.045 -5.698 -10.192 1.00 92.88 73 PHE A O 1
ATOM 570 N N . HIS A 1 74 ? 18.220 -5.273 -8.327 1.00 89.69 74 HIS A N 1
ATOM 571 C CA . HIS A 1 74 ? 19.059 -6.467 -8.437 1.00 89.69 74 HIS A CA 1
ATOM 572 C C . HIS A 1 74 ? 18.360 -7.764 -8.015 1.00 89.69 74 HIS A C 1
ATOM 574 O O . HIS A 1 74 ? 18.778 -8.835 -8.450 1.00 89.69 74 HIS A O 1
ATOM 580 N N . GLN A 1 75 ? 17.314 -7.685 -7.187 1.00 91.12 75 GLN A N 1
ATOM 581 C CA . GLN A 1 75 ? 16.698 -8.856 -6.569 1.00 91.12 75 GLN A CA 1
ATOM 582 C C . GLN A 1 75 ? 15.184 -8.912 -6.798 1.00 91.12 75 GLN A C 1
ATOM 584 O O . GLN A 1 75 ? 14.688 -9.851 -7.422 1.00 91.12 75 GLN A O 1
ATOM 589 N N . TYR A 1 76 ? 14.434 -7.907 -6.345 1.00 93.12 76 TYR A N 1
ATOM 590 C CA . TYR A 1 76 ? 12.970 -8.004 -6.313 1.00 93.12 76 TYR A CA 1
ATOM 591 C C . TYR A 1 76 ? 12.322 -7.924 -7.698 1.00 93.12 76 TYR A C 1
ATOM 593 O O . TYR A 1 76 ? 11.432 -8.722 -7.987 1.00 93.12 76 TYR A O 1
ATOM 601 N N . ALA A 1 77 ? 12.757 -7.020 -8.581 1.00 93.69 77 ALA A N 1
ATOM 602 C CA . ALA A 1 77 ? 12.208 -6.941 -9.936 1.00 93.69 77 ALA A CA 1
ATOM 603 C C . ALA A 1 77 ? 12.454 -8.231 -10.750 1.00 93.69 77 ALA A C 1
ATOM 605 O O . ALA A 1 77 ? 11.486 -8.755 -11.306 1.00 93.69 77 ALA A O 1
ATOM 606 N N . PRO A 1 78 ? 13.666 -8.827 -10.767 1.00 91.81 78 PRO A N 1
ATOM 607 C CA . PRO A 1 78 ? 13.879 -10.146 -11.367 1.00 91.81 78 PRO A CA 1
ATOM 608 C C . PRO A 1 78 ? 12.959 -11.234 -10.799 1.00 91.81 78 PRO A C 1
ATOM 610 O O . PRO A 1 78 ? 12.407 -12.034 -11.554 1.00 91.81 78 PRO A O 1
ATOM 613 N N . PHE A 1 79 ? 12.740 -11.246 -9.482 1.00 92.69 79 PHE A N 1
ATOM 614 C CA . PHE A 1 79 ? 11.841 -12.202 -8.830 1.00 92.69 79 PHE A CA 1
ATOM 615 C C . PHE A 1 79 ? 10.385 -12.008 -9.271 1.00 92.69 79 PHE A C 1
ATOM 617 O O . PHE A 1 79 ? 9.700 -12.979 -9.592 1.00 92.69 79 PHE A O 1
ATOM 624 N N . MET A 1 80 ? 9.924 -10.761 -9.364 1.00 94.00 80 MET A N 1
ATOM 625 C CA . MET A 1 80 ? 8.595 -10.416 -9.877 1.00 94.00 80 MET A CA 1
ATOM 626 C C . MET A 1 80 ? 8.420 -10.806 -11.349 1.00 94.00 80 MET A C 1
ATOM 628 O O . MET A 1 80 ? 7.374 -11.344 -11.717 1.00 94.00 80 MET A O 1
ATOM 632 N N . ALA A 1 81 ? 9.444 -10.602 -12.181 1.00 92.75 81 ALA A N 1
ATOM 633 C CA . ALA A 1 81 ? 9.440 -11.030 -13.579 1.00 92.75 81 ALA A CA 1
ATOM 634 C C . ALA A 1 81 ? 9.348 -12.559 -13.703 1.00 92.75 81 ALA A C 1
ATOM 636 O O . ALA A 1 81 ? 8.534 -13.072 -14.474 1.00 92.75 81 ALA A O 1
ATOM 637 N N . ALA A 1 82 ? 10.130 -13.289 -12.900 1.00 91.56 82 ALA A N 1
ATOM 638 C CA . ALA A 1 82 ? 10.103 -14.749 -12.852 1.00 91.56 82 ALA A CA 1
ATOM 639 C C . ALA A 1 82 ? 8.743 -15.283 -12.382 1.00 91.56 82 ALA A C 1
ATOM 641 O O . ALA A 1 82 ? 8.211 -16.218 -12.983 1.00 91.56 82 ALA A O 1
ATOM 642 N N . LEU A 1 83 ? 8.136 -14.665 -11.363 1.00 92.31 83 LEU A N 1
ATOM 643 C CA . LEU A 1 83 ? 6.795 -15.028 -10.898 1.00 92.31 83 LEU A CA 1
ATOM 644 C C . LEU A 1 83 ? 5.756 -14.806 -11.990 1.00 92.31 83 LEU A C 1
ATOM 646 O O . LEU A 1 83 ? 4.986 -15.713 -12.289 1.00 92.31 83 LEU A O 1
ATOM 650 N N . ARG A 1 84 ? 5.767 -13.631 -12.626 1.00 93.19 84 ARG A N 1
ATOM 651 C CA . ARG A 1 84 ? 4.869 -13.321 -13.740 1.00 93.19 84 ARG A CA 1
ATOM 652 C C . ARG A 1 84 ? 5.002 -14.350 -14.862 1.00 93.19 84 ARG A C 1
ATOM 654 O O . ARG A 1 84 ? 3.987 -14.852 -15.336 1.00 93.19 84 ARG A O 1
ATOM 661 N N . ARG A 1 85 ? 6.232 -14.672 -15.276 1.00 91.38 85 ARG A N 1
ATOM 662 C CA . ARG A 1 85 ? 6.496 -15.690 -16.302 1.00 91.38 85 ARG A CA 1
ATOM 663 C C . ARG A 1 85 ? 5.920 -17.035 -15.886 1.00 91.38 85 ARG A C 1
ATOM 665 O O . ARG A 1 85 ? 5.114 -17.567 -16.629 1.00 91.38 85 ARG A O 1
ATOM 672 N N . THR A 1 86 ? 6.244 -17.502 -14.682 1.00 90.94 86 THR A N 1
ATOM 673 C CA . THR A 1 86 ? 5.790 -18.798 -14.152 1.00 90.94 86 THR A CA 1
ATOM 674 C C . THR A 1 86 ? 4.266 -18.911 -14.141 1.00 90.94 86 THR A C 1
ATOM 676 O O . THR A 1 86 ? 3.714 -19.917 -14.578 1.00 90.94 86 THR A O 1
ATOM 679 N N . LEU A 1 87 ? 3.575 -17.855 -13.698 1.00 91.00 87 LEU A N 1
ATOM 680 C CA . LEU A 1 87 ? 2.112 -17.815 -13.656 1.00 91.00 87 LEU A CA 1
ATOM 681 C C . LEU A 1 87 ? 1.475 -17.821 -15.055 1.00 91.00 87 LEU A C 1
ATOM 683 O O . LEU A 1 87 ? 0.403 -18.397 -15.220 1.00 91.00 87 LEU A O 1
ATOM 687 N N . LEU A 1 88 ? 2.108 -17.193 -16.052 1.00 91.81 88 LEU A N 1
ATOM 688 C CA . LEU A 1 88 ? 1.584 -17.117 -17.423 1.00 91.81 88 LEU A CA 1
ATOM 689 C C . LEU A 1 88 ? 1.965 -18.323 -18.293 1.00 91.81 88 LEU A C 1
ATOM 691 O O . LEU A 1 88 ? 1.175 -18.717 -19.147 1.00 91.81 88 LEU A O 1
ATOM 695 N N . SER A 1 89 ? 3.158 -18.894 -18.109 1.00 89.44 89 SER A N 1
ATOM 696 C CA . SER A 1 89 ? 3.645 -20.051 -18.870 1.00 89.44 89 SER A CA 1
ATOM 697 C C . SER A 1 89 ? 3.203 -21.389 -18.277 1.00 89.44 89 SER A C 1
ATOM 699 O O . SER A 1 89 ? 3.296 -22.410 -18.956 1.00 89.44 89 SER A O 1
ATOM 701 N N . GLY A 1 90 ? 2.709 -21.399 -17.034 1.00 85.56 90 GLY A N 1
ATOM 702 C CA . GLY A 1 90 ? 2.351 -22.628 -16.324 1.00 85.56 90 GLY A CA 1
ATOM 703 C C . GLY A 1 90 ? 3.569 -23.443 -15.879 1.00 85.56 90 GLY A C 1
ATOM 704 O O . GLY A 1 90 ? 3.462 -24.652 -15.681 1.00 85.56 90 GLY A O 1
ATOM 705 N N . GLU A 1 91 ? 4.734 -22.802 -15.746 1.00 87.12 91 GLU A N 1
ATOM 706 C CA . GLU A 1 91 ? 5.933 -23.428 -15.188 1.00 87.12 91 GLU A CA 1
ATOM 707 C C . GLU A 1 91 ? 5.750 -23.800 -13.705 1.00 87.12 91 GLU A C 1
ATOM 709 O O . GLU A 1 91 ? 4.829 -23.358 -13.014 1.00 87.12 91 GLU A O 1
ATOM 714 N N . SER A 1 92 ? 6.655 -24.634 -13.191 1.00 86.88 92 SER A N 1
ATOM 715 C CA . SER A 1 92 ? 6.604 -25.081 -11.800 1.00 86.88 92 SER A CA 1
ATOM 716 C C . SER A 1 92 ? 6.833 -23.927 -10.820 1.00 86.88 92 SER A C 1
ATOM 718 O O . SER A 1 92 ? 7.883 -23.289 -10.820 1.00 86.88 92 SER A O 1
ATOM 720 N N . ILE A 1 93 ? 5.891 -23.736 -9.892 1.00 87.81 93 ILE A N 1
ATOM 721 C CA . ILE A 1 93 ? 6.052 -22.817 -8.753 1.00 87.81 93 ILE A CA 1
ATOM 722 C C . ILE A 1 93 ? 7.034 -23.340 -7.692 1.00 87.81 93 ILE A C 1
ATOM 724 O O . ILE A 1 93 ? 7.410 -22.602 -6.787 1.00 87.81 93 ILE A O 1
ATOM 728 N N . PHE A 1 94 ? 7.450 -24.609 -7.779 1.00 89.25 94 PHE A N 1
ATOM 729 C CA . PHE A 1 94 ? 8.330 -25.235 -6.790 1.00 89.25 94 PHE A CA 1
ATOM 730 C C . PHE A 1 94 ? 9.811 -25.085 -7.123 1.00 89.25 94 PHE A C 1
ATOM 732 O O . PHE A 1 94 ? 10.635 -24.914 -6.224 1.00 89.25 94 PHE A O 1
ATOM 739 N N . TYR A 1 95 ? 10.164 -25.132 -8.405 1.00 86.00 95 TYR A N 1
ATOM 740 C CA . TYR A 1 95 ? 11.553 -25.131 -8.849 1.00 86.00 95 TYR A CA 1
ATOM 741 C C . TYR A 1 95 ? 11.684 -24.453 -10.208 1.00 86.00 95 TYR A C 1
ATOM 743 O O . TYR A 1 95 ? 10.882 -24.712 -11.102 1.00 86.00 95 TYR A O 1
ATOM 751 N N . THR A 1 96 ? 12.720 -23.633 -10.381 1.00 83.50 96 THR A N 1
ATOM 752 C CA . THR A 1 96 ? 13.021 -22.990 -11.664 1.00 83.50 96 THR A CA 1
ATOM 753 C C . THR A 1 96 ? 14.482 -23.180 -12.046 1.00 83.50 96 THR A C 1
ATOM 755 O O . THR A 1 96 ? 15.373 -23.027 -11.213 1.00 83.50 96 THR A O 1
ATOM 758 N N . PHE A 1 97 ? 14.726 -23.475 -13.324 1.00 80.69 97 PHE A N 1
ATOM 759 C CA . PHE A 1 97 ? 16.067 -23.528 -13.917 1.00 80.69 97 PHE A CA 1
ATOM 760 C C . PHE A 1 97 ? 16.574 -22.150 -14.361 1.00 80.69 97 PHE A C 1
ATOM 762 O O . PHE A 1 97 ? 17.721 -22.018 -14.772 1.00 80.69 97 PHE A O 1
ATOM 769 N N . SER A 1 98 ? 15.745 -21.106 -14.251 1.00 74.69 98 SER A N 1
ATOM 770 C CA . SER A 1 98 ? 16.103 -19.749 -14.687 1.00 74.69 98 SER A CA 1
ATOM 771 C C . SER A 1 98 ? 17.186 -19.088 -13.819 1.00 74.69 98 SER A C 1
ATOM 773 O O . SER A 1 98 ? 17.736 -18.062 -14.209 1.00 74.69 98 SER A O 1
ATOM 775 N N . GLY A 1 99 ? 17.508 -19.658 -12.651 1.00 65.75 99 GLY A N 1
ATOM 776 C CA . GLY A 1 99 ? 18.560 -19.181 -11.750 1.00 65.75 99 GLY A CA 1
ATOM 777 C C . GLY A 1 99 ? 19.762 -20.126 -11.692 1.00 65.75 99 GLY A C 1
ATOM 778 O O . GLY A 1 99 ? 19.843 -20.958 -10.792 1.00 65.75 99 GLY A O 1
ATOM 779 N N . GLY A 1 100 ? 20.714 -20.002 -12.621 1.00 74.44 100 GLY A N 1
ATOM 780 C CA . GLY A 1 100 ? 21.975 -20.760 -12.599 1.00 74.44 100 GLY A CA 1
ATOM 781 C C . GLY A 1 100 ? 21.782 -22.278 -12.726 1.00 74.44 100 GLY A C 1
ATOM 782 O O . GLY A 1 100 ? 21.253 -22.750 -13.724 1.00 74.44 100 GLY A O 1
ATOM 783 N N . LEU A 1 101 ? 22.208 -23.045 -11.713 1.00 81.00 101 LEU A N 1
ATOM 784 C CA . LEU A 1 101 ? 21.992 -24.505 -11.634 1.00 81.00 101 LEU A CA 1
ATOM 785 C C . LEU A 1 101 ? 20.551 -24.891 -11.246 1.00 81.00 101 LEU A C 1
ATOM 787 O O . LEU A 1 101 ? 20.246 -26.071 -11.094 1.00 81.00 101 LEU A O 1
ATOM 791 N N . GLY A 1 102 ? 19.682 -23.893 -11.095 1.00 81.94 102 GLY A N 1
ATOM 792 C CA . GLY A 1 102 ? 18.303 -24.011 -10.665 1.00 81.94 102 GLY A CA 1
ATOM 793 C C . GLY A 1 102 ? 18.127 -23.767 -9.166 1.00 81.94 102 GLY A C 1
ATOM 794 O O . GLY A 1 102 ? 19.047 -23.924 -8.362 1.00 81.94 102 GLY A O 1
ATOM 795 N N . MET A 1 103 ? 16.928 -23.326 -8.789 1.00 83.88 103 MET A N 1
ATOM 796 C CA . MET A 1 103 ? 16.629 -22.820 -7.449 1.00 83.88 103 MET A CA 1
ATOM 797 C C . MET A 1 103 ? 15.225 -23.211 -6.979 1.00 83.88 103 MET A C 1
ATOM 799 O O . MET A 1 103 ? 14.299 -23.346 -7.782 1.00 83.88 103 MET A O 1
ATOM 803 N N . ASN A 1 104 ? 15.066 -23.355 -5.657 1.00 88.88 104 ASN A N 1
ATOM 804 C CA . ASN A 1 104 ? 13.767 -23.570 -5.021 1.00 88.88 104 ASN A CA 1
ATOM 805 C C . ASN A 1 104 ? 12.930 -22.291 -5.130 1.00 88.88 104 ASN A C 1
ATOM 807 O O . ASN A 1 104 ? 13.126 -21.327 -4.385 1.00 88.88 104 ASN A O 1
ATOM 811 N N . PHE A 1 105 ? 12.008 -22.292 -6.088 1.00 89.81 105 PHE A N 1
ATOM 812 C CA . PHE A 1 105 ? 11.188 -21.130 -6.381 1.00 89.81 105 PHE A CA 1
ATOM 813 C C . PHE A 1 105 ? 10.083 -20.938 -5.341 1.00 89.81 105 PHE A C 1
ATOM 815 O O . PHE A 1 105 ? 9.743 -19.803 -5.022 1.00 89.81 105 PHE A O 1
ATOM 822 N N . TYR A 1 106 ? 9.609 -22.019 -4.718 1.00 90.19 106 TYR A N 1
ATOM 823 C CA . TYR A 1 106 ? 8.587 -21.946 -3.676 1.00 90.19 106 TYR A CA 1
ATOM 824 C C . TYR A 1 106 ? 9.071 -21.159 -2.458 1.00 90.19 106 TYR A C 1
ATOM 826 O O . TYR A 1 106 ? 8.379 -20.260 -1.990 1.00 90.19 106 TYR A O 1
ATOM 834 N N . SER A 1 107 ? 10.284 -21.444 -1.977 1.00 90.12 107 SER A N 1
ATOM 835 C CA . SER A 1 107 ? 10.880 -20.705 -0.859 1.00 90.12 107 SER A CA 1
ATOM 836 C C . SER A 1 107 ? 11.090 -19.226 -1.191 1.00 90.12 107 SER A C 1
ATOM 838 O O . SER A 1 107 ? 10.866 -18.369 -0.339 1.00 90.12 107 SER A O 1
ATOM 840 N N . LEU A 1 108 ? 11.473 -18.918 -2.433 1.00 90.44 108 LEU A N 1
ATOM 841 C CA . LEU A 1 108 ? 11.614 -17.541 -2.902 1.00 90.44 108 LEU A CA 1
ATOM 842 C C . LEU A 1 108 ? 10.264 -16.824 -2.944 1.00 90.44 108 LEU A C 1
ATOM 844 O O . LEU A 1 108 ? 10.167 -15.705 -2.445 1.00 90.44 108 LEU A O 1
ATOM 848 N N . ILE A 1 109 ? 9.226 -17.460 -3.499 1.00 90.00 109 ILE A N 1
ATOM 849 C CA . ILE A 1 109 ? 7.871 -16.900 -3.519 1.00 90.00 109 ILE A CA 1
ATOM 850 C C . ILE A 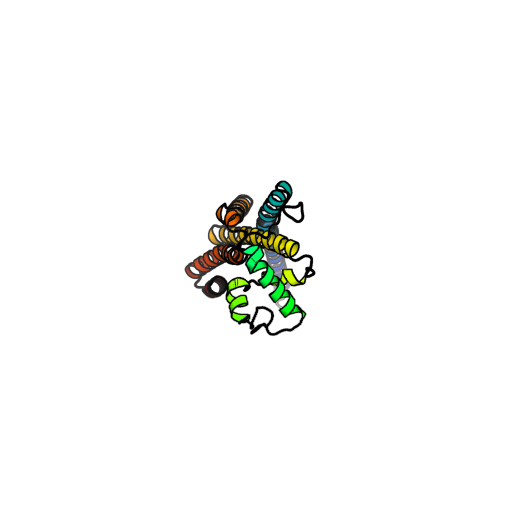1 109 ? 7.398 -16.648 -2.090 1.00 90.00 109 ILE A C 1
ATOM 852 O O . ILE A 1 109 ? 6.963 -15.540 -1.796 1.00 90.00 109 ILE A O 1
ATOM 856 N N . ALA A 1 110 ? 7.512 -17.645 -1.210 1.00 89.94 110 ALA A N 1
ATOM 857 C CA . ALA A 1 110 ? 7.050 -17.557 0.170 1.00 89.94 110 ALA A CA 1
ATOM 858 C C . ALA A 1 110 ? 7.695 -16.387 0.924 1.00 89.94 110 ALA A C 1
ATOM 860 O O . ALA A 1 110 ? 7.008 -15.680 1.651 1.00 89.94 110 ALA A O 1
ATOM 861 N N . TYR A 1 111 ? 8.993 -16.152 0.719 1.00 89.69 111 TYR A N 1
ATOM 862 C CA . TYR A 1 111 ? 9.706 -15.096 1.430 1.00 89.69 111 TYR A CA 1
ATOM 863 C C . TYR A 1 111 ? 9.558 -13.713 0.778 1.00 89.69 111 TYR A C 1
ATOM 865 O O . TYR A 1 111 ? 9.313 -12.738 1.476 1.00 89.69 111 TYR A O 1
ATOM 873 N N . TYR A 1 112 ? 9.697 -13.599 -0.548 1.00 91.50 112 TYR A N 1
ATOM 874 C CA . TYR A 1 112 ? 9.782 -12.297 -1.232 1.00 91.50 112 TYR A CA 1
ATOM 875 C C . TYR A 1 112 ? 8.490 -11.857 -1.926 1.00 91.50 112 TYR A C 1
ATOM 877 O O . TYR A 1 112 ? 8.291 -10.662 -2.148 1.00 91.50 112 TYR A O 1
ATOM 885 N N . LEU A 1 113 ? 7.636 -12.798 -2.335 1.00 92.38 113 LEU A N 1
ATOM 886 C CA . LEU A 1 113 ? 6.542 -12.537 -3.275 1.00 92.38 113 LEU A CA 1
ATOM 887 C C . LEU A 1 113 ? 5.174 -13.043 -2.801 1.00 92.38 113 LEU A C 1
ATOM 889 O O . LEU A 1 113 ? 4.233 -13.065 -3.599 1.00 92.38 113 LEU A O 1
ATOM 893 N N . ALA A 1 114 ? 5.031 -13.408 -1.528 1.00 88.81 114 ALA A N 1
ATOM 894 C CA . ALA A 1 114 ? 3.781 -13.865 -0.924 1.00 88.81 114 ALA A CA 1
ATOM 895 C C . ALA A 1 114 ? 2.776 -12.713 -0.701 1.00 88.81 114 ALA A C 1
ATOM 897 O O . ALA A 1 114 ? 2.166 -12.587 0.354 1.00 88.81 114 ALA A O 1
ATOM 898 N N . SER A 1 115 ? 2.593 -11.855 -1.707 1.00 92.31 115 SER A N 1
ATOM 899 C CA . SER A 1 115 ? 1.631 -10.756 -1.706 1.00 92.31 115 SER A CA 1
ATOM 900 C C . SER A 1 115 ? 0.551 -11.001 -2.759 1.00 92.31 115 SER A C 1
ATOM 902 O O . SER A 1 115 ? 0.882 -11.165 -3.939 1.00 92.31 115 SER A O 1
ATOM 904 N N . PRO A 1 116 ? -0.746 -10.953 -2.398 1.00 90.69 116 PRO A N 1
ATOM 905 C CA . PRO A 1 116 ? -1.831 -11.080 -3.372 1.00 90.69 116 PRO A CA 1
ATOM 906 C C . PRO A 1 116 ? -1.828 -9.936 -4.396 1.00 90.69 116 PRO A C 1
ATOM 908 O O . PRO A 1 116 ? -2.349 -10.086 -5.499 1.00 90.69 116 PRO A O 1
ATOM 911 N N . LEU A 1 117 ? -1.205 -8.799 -4.070 1.00 94.62 117 LEU A N 1
ATOM 912 C CA . LEU A 1 117 ? -1.118 -7.644 -4.961 1.00 94.62 117 LEU A CA 1
ATOM 913 C C . LEU A 1 117 ? -0.184 -7.887 -6.151 1.00 94.62 117 LEU A C 1
ATOM 915 O O . LEU A 1 117 ? -0.297 -7.191 -7.158 1.00 94.62 117 LEU A O 1
ATOM 919 N N . ASN A 1 118 ? 0.673 -8.912 -6.092 1.00 94.06 118 ASN A N 1
ATOM 920 C CA . ASN A 1 118 ? 1.507 -9.314 -7.225 1.00 94.06 118 ASN A CA 1
ATOM 921 C C . ASN A 1 118 ? 0.678 -9.774 -8.434 1.00 94.06 118 ASN A C 1
ATOM 923 O O . ASN A 1 118 ? 1.198 -9.795 -9.545 1.00 94.06 118 ASN A O 1
ATOM 927 N N . ILE A 1 119 ? -0.621 -10.056 -8.270 1.00 92.44 119 ILE A N 1
ATOM 928 C CA . ILE A 1 119 ? -1.517 -10.311 -9.404 1.00 92.44 119 ILE A CA 1
ATOM 929 C C . ILE A 1 119 ? -1.612 -9.113 -10.362 1.00 92.44 119 ILE A C 1
ATOM 931 O O . ILE A 1 119 ? -1.834 -9.300 -11.556 1.00 92.44 119 ILE A O 1
ATOM 935 N N . LEU A 1 120 ? -1.369 -7.887 -9.875 1.00 93.62 120 LEU A N 1
ATOM 936 C CA . LEU A 1 120 ? -1.317 -6.691 -10.718 1.00 93.62 120 LEU A CA 1
ATOM 937 C C . LEU A 1 120 ? -0.203 -6.776 -11.766 1.00 93.62 120 LEU A C 1
ATOM 939 O O . LEU A 1 120 ? -0.359 -6.213 -12.844 1.00 93.62 120 LEU A O 1
ATOM 943 N N . LEU A 1 121 ? 0.871 -7.533 -11.508 1.00 93.8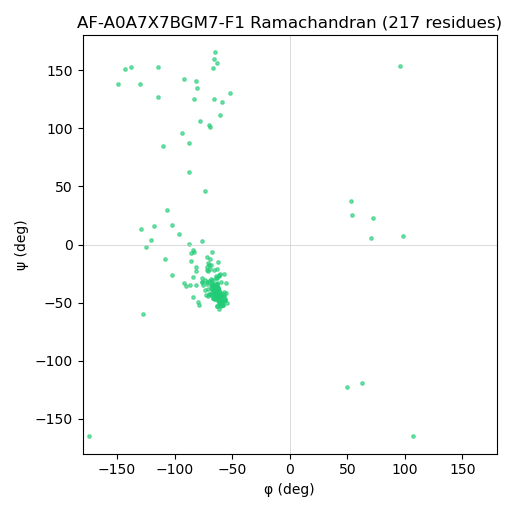8 121 LEU A N 1
ATOM 944 C CA . LEU A 1 121 ? 1.953 -7.758 -12.473 1.00 93.88 121 LEU A CA 1
ATOM 945 C C . LEU A 1 121 ? 1.463 -8.461 -13.747 1.00 93.88 121 LEU A C 1
ATOM 947 O O . LEU A 1 121 ? 2.065 -8.294 -14.806 1.00 93.88 121 LEU A O 1
ATOM 951 N N . LEU A 1 122 ? 0.375 -9.235 -13.664 1.00 93.56 122 LEU A N 1
ATOM 952 C CA . LEU A 1 122 ? -0.181 -9.962 -14.809 1.00 93.56 122 LEU A CA 1
ATOM 953 C C . LEU A 1 122 ? -0.849 -9.028 -15.827 1.00 93.56 122 LEU A C 1
ATOM 955 O O . LEU A 1 122 ? -0.963 -9.386 -16.996 1.00 93.56 122 LEU A O 1
ATOM 959 N N . ILE A 1 123 ? -1.262 -7.833 -15.395 1.00 94.81 123 ILE A N 1
ATOM 960 C CA . ILE A 1 123 ? -1.906 -6.824 -16.248 1.00 94.81 123 ILE A CA 1
ATOM 961 C C . ILE A 1 123 ? -0.880 -6.173 -17.186 1.00 94.81 123 ILE A C 1
ATOM 963 O O . ILE A 1 123 ? -1.214 -5.774 -18.300 1.00 94.81 123 ILE A O 1
ATOM 967 N N . PHE A 1 124 ? 0.379 -6.082 -16.753 1.00 93.62 124 PHE A N 1
ATOM 968 C CA . PHE A 1 124 ? 1.437 -5.425 -17.510 1.00 93.62 124 PHE A CA 1
ATOM 969 C C . PHE A 1 124 ? 2.173 -6.429 -18.405 1.00 93.62 124 PHE A C 1
ATOM 971 O O . PHE A 1 124 ? 2.401 -7.571 -17.993 1.00 93.62 124 PHE A O 1
ATOM 978 N N . PRO A 1 125 ? 2.576 -6.045 -19.628 1.00 92.25 125 PRO A N 1
ATOM 979 C CA . PRO A 1 125 ? 3.543 -6.811 -20.414 1.00 92.25 125 PRO A CA 1
ATOM 980 C C . PRO A 1 125 ? 4.930 -6.807 -19.741 1.00 92.25 125 PRO A C 1
ATOM 982 O O . PRO A 1 125 ? 5.238 -5.935 -18.933 1.00 92.25 125 PRO A O 1
ATOM 985 N N . GLU A 1 126 ? 5.790 -7.771 -20.090 1.00 87.94 126 GLU A N 1
ATOM 986 C CA . GLU A 1 126 ? 7.126 -7.928 -19.476 1.00 87.94 126 GLU A CA 1
ATOM 987 C C . GLU A 1 126 ? 8.021 -6.690 -19.659 1.00 87.94 126 GLU A C 1
ATOM 989 O O . GLU A 1 126 ? 8.788 -6.350 -18.763 1.00 87.94 126 GLU A O 1
ATOM 994 N N . SER A 1 127 ? 7.871 -5.968 -20.774 1.00 91.88 127 SER A N 1
ATOM 995 C CA . SER A 1 127 ? 8.603 -4.724 -21.040 1.00 91.88 127 SER A CA 1
ATOM 996 C C . SER A 1 127 ? 8.209 -3.556 -20.131 1.00 91.88 127 SER A C 1
ATOM 998 O O . SER A 1 127 ? 8.984 -2.613 -20.026 1.00 91.88 127 SER A O 1
ATOM 1000 N N . PHE A 1 128 ? 7.052 -3.626 -19.462 1.00 93.81 128 PHE A N 1
ATOM 1001 C CA . PHE A 1 128 ? 6.531 -2.579 -18.573 1.00 93.81 128 PHE A CA 1
ATOM 1002 C C . PHE A 1 128 ? 6.648 -2.975 -17.089 1.00 93.81 128 PHE A C 1
ATOM 1004 O O . PHE A 1 128 ? 5.815 -2.619 -16.251 1.00 93.81 128 PHE A O 1
ATOM 1011 N N . LEU A 1 129 ? 7.659 -3.780 -16.744 1.00 92.50 129 LEU A N 1
ATOM 1012 C CA . LEU A 1 129 ? 7.868 -4.243 -15.371 1.00 92.50 129 LEU A CA 1
ATOM 1013 C C . LEU A 1 129 ? 8.132 -3.079 -14.405 1.00 92.50 129 LEU A C 1
ATOM 1015 O O . LEU A 1 129 ? 7.621 -3.086 -13.286 1.00 92.50 129 LEU A O 1
ATOM 1019 N N . SER A 1 130 ? 8.898 -2.073 -14.829 1.00 93.44 130 SER A N 1
ATOM 1020 C CA . SER A 1 130 ? 9.188 -0.887 -14.016 1.00 93.44 130 SER A CA 1
ATOM 1021 C C . SER A 1 130 ? 7.913 -0.109 -13.677 1.00 93.44 130 SER A C 1
ATOM 1023 O O . SER A 1 130 ? 7.720 0.303 -12.534 1.00 93.44 130 SER A O 1
ATOM 1025 N N . GLU A 1 131 ? 7.004 0.038 -14.639 1.00 94.69 131 GLU A N 1
ATOM 1026 C CA . GLU A 1 131 ? 5.691 0.660 -14.479 1.00 94.69 131 GLU A CA 1
ATOM 1027 C C . GLU A 1 131 ? 4.787 -0.181 -13.580 1.00 94.69 131 GLU A C 1
ATOM 1029 O O . GLU A 1 131 ? 4.085 0.365 -12.729 1.00 94.69 131 GLU A O 1
ATOM 1034 N N . ALA A 1 132 ? 4.838 -1.507 -13.714 1.00 95.12 132 ALA A N 1
ATOM 1035 C CA . ALA A 1 132 ? 4.107 -2.414 -12.841 1.00 95.12 132 ALA A CA 1
ATOM 1036 C C . ALA A 1 132 ? 4.560 -2.257 -11.379 1.00 95.12 132 ALA A C 1
ATOM 1038 O O . ALA A 1 132 ? 3.724 -2.119 -10.487 1.00 95.12 132 ALA A O 1
ATOM 1039 N N . VAL A 1 133 ? 5.875 -2.203 -11.131 1.00 95.38 133 VAL A N 1
ATOM 1040 C CA . VAL A 1 133 ? 6.461 -1.965 -9.798 1.00 95.38 133 VAL A CA 1
ATOM 1041 C C . VAL A 1 133 ? 6.098 -0.578 -9.266 1.00 95.38 133 VAL A C 1
ATOM 1043 O O . VAL A 1 133 ? 5.772 -0.435 -8.084 1.00 95.38 133 VAL A O 1
ATOM 1046 N N . PHE A 1 134 ? 6.100 0.438 -10.128 1.00 95.44 134 PHE A N 1
ATOM 1047 C CA . PHE A 1 134 ? 5.657 1.788 -9.789 1.00 95.44 134 PHE A CA 1
ATOM 1048 C C . PHE A 1 134 ? 4.192 1.794 -9.326 1.00 95.44 134 PHE A C 1
ATOM 1050 O O . PHE A 1 134 ? 3.897 2.251 -8.220 1.00 95.44 134 PHE A O 1
ATOM 1057 N N . VAL A 1 135 ? 3.277 1.221 -10.116 1.00 96.38 135 VAL A N 1
ATOM 1058 C CA . VAL A 1 135 ? 1.848 1.137 -9.771 1.00 96.38 135 VAL A CA 1
ATOM 1059 C C . VAL A 1 135 ? 1.644 0.320 -8.499 1.00 96.38 135 VAL A C 1
ATOM 1061 O O . VAL A 1 135 ? 0.888 0.732 -7.620 1.00 96.38 135 VAL A O 1
ATOM 1064 N N . LEU A 1 136 ? 2.349 -0.802 -8.357 1.00 96.81 136 LEU A N 1
ATOM 1065 C CA . LEU A 1 136 ? 2.268 -1.658 -7.180 1.00 96.81 136 LEU A CA 1
ATOM 1066 C C . LEU A 1 136 ? 2.698 -0.910 -5.911 1.00 96.81 136 LEU A C 1
ATOM 1068 O O . LEU A 1 136 ? 1.999 -0.973 -4.903 1.00 96.81 136 LEU A O 1
ATOM 1072 N N . THR A 1 137 ? 3.792 -0.147 -5.972 1.00 96.56 137 THR A N 1
ATOM 1073 C CA . THR A 1 137 ? 4.253 0.708 -4.866 1.00 96.56 137 THR A CA 1
ATOM 1074 C C . THR A 1 137 ? 3.183 1.727 -4.472 1.00 96.56 137 THR A C 1
ATOM 1076 O O . THR A 1 137 ? 2.827 1.828 -3.298 1.00 96.56 137 THR A O 1
ATOM 1079 N N . LEU A 1 138 ? 2.613 2.438 -5.451 1.00 97.56 138 LEU A N 1
ATOM 1080 C CA . LEU A 1 138 ? 1.558 3.427 -5.220 1.00 97.56 138 LEU A CA 1
ATOM 1081 C C . LEU A 1 138 ? 0.309 2.815 -4.572 1.00 97.56 138 LEU A C 1
ATOM 1083 O O . LEU A 1 138 ? -0.211 3.353 -3.592 1.00 97.56 138 LEU A O 1
ATOM 1087 N N . VAL A 1 139 ? -0.156 1.674 -5.089 1.00 98.00 139 VAL A N 1
ATOM 1088 C CA . VAL A 1 139 ? -1.316 0.955 -4.547 1.00 98.00 139 VAL A CA 1
ATOM 1089 C C . VAL A 1 139 ? -1.041 0.476 -3.128 1.00 98.00 139 VAL A C 1
ATOM 1091 O O . VAL A 1 139 ? -1.892 0.659 -2.261 1.00 98.00 139 VAL A O 1
ATOM 1094 N N . LYS A 1 140 ? 0.140 -0.090 -2.856 1.00 98.00 140 LYS A N 1
ATOM 1095 C CA . LYS A 1 140 ? 0.495 -0.566 -1.514 1.00 98.00 140 LYS A CA 1
ATOM 1096 C C . LYS A 1 140 ? 0.518 0.566 -0.488 1.00 98.00 140 LYS A C 1
ATOM 1098 O O . LYS A 1 140 ? -0.052 0.422 0.591 1.00 98.00 140 LYS A O 1
ATOM 1103 N N . VAL A 1 141 ? 1.101 1.712 -0.837 1.00 98.12 141 VAL A N 1
ATOM 1104 C CA . VAL A 1 141 ? 1.102 2.902 0.029 1.00 98.12 141 VAL A CA 1
ATOM 1105 C C . VAL A 1 141 ? -0.321 3.424 0.252 1.00 98.12 141 VAL A C 1
ATOM 1107 O O . VAL A 1 141 ? -0.697 3.718 1.387 1.00 98.12 141 VAL A O 1
ATOM 1110 N N . GLY A 1 142 ? -1.154 3.456 -0.792 1.00 98.25 142 GLY A N 1
ATOM 1111 C CA . GLY A 1 142 ? -2.577 3.774 -0.661 1.00 98.25 142 GLY A CA 1
ATOM 1112 C C . GLY A 1 142 ? -3.303 2.833 0.306 1.00 98.25 142 GLY A C 1
ATOM 1113 O O . GLY A 1 142 ? -3.999 3.273 1.222 1.00 98.25 142 GLY A O 1
ATOM 1114 N N . LEU A 1 143 ? -3.108 1.523 0.149 1.00 98.38 143 LEU A N 1
ATOM 1115 C CA . LEU A 1 143 ? -3.719 0.508 1.009 1.00 98.38 143 LEU A CA 1
ATOM 1116 C C . LEU A 1 143 ? -3.252 0.624 2.461 1.00 98.38 143 LEU A C 1
ATOM 1118 O O . LEU A 1 143 ? -4.068 0.435 3.358 1.00 98.38 143 LEU A O 1
ATOM 1122 N N . ALA A 1 144 ? -1.992 0.990 2.709 1.00 98.19 144 ALA A N 1
ATOM 1123 C CA . ALA A 1 144 ? -1.487 1.216 4.061 1.00 98.19 144 ALA A CA 1
ATOM 1124 C C . ALA A 1 144 ? -2.216 2.388 4.739 1.00 98.19 144 ALA A C 1
ATOM 1126 O O . ALA A 1 144 ? -2.608 2.295 5.905 1.00 98.19 144 ALA A O 1
ATOM 1127 N N . GLY A 1 145 ? -2.480 3.465 3.992 1.00 98.06 145 GLY A N 1
ATOM 1128 C CA . GLY A 1 145 ? -3.254 4.607 4.484 1.00 98.06 145 GLY A CA 1
ATOM 1129 C C . GLY A 1 145 ? -4.705 4.245 4.791 1.00 98.06 145 GLY A C 1
ATOM 1130 O O . GLY A 1 145 ? -5.226 4.586 5.858 1.00 98.06 145 GLY A O 1
ATOM 1131 N N . MET A 1 146 ? -5.339 3.477 3.904 1.00 97.81 146 MET A N 1
ATOM 1132 C CA . MET A 1 146 ? -6.691 2.957 4.112 1.00 97.81 146 MET A CA 1
ATOM 1133 C C . MET A 1 146 ? -6.770 1.986 5.297 1.00 97.81 146 MET A C 1
ATOM 1135 O O . MET A 1 146 ? -7.699 2.081 6.097 1.00 97.81 146 MET A O 1
ATOM 1139 N N . ALA A 1 147 ? -5.803 1.081 5.453 1.00 97.62 147 ALA A N 1
ATOM 1140 C CA . ALA A 1 147 ? -5.753 0.136 6.565 1.00 97.62 147 ALA A CA 1
ATOM 1141 C C . ALA A 1 147 ? -5.668 0.860 7.915 1.00 97.62 147 ALA A C 1
ATOM 1143 O O . ALA A 1 147 ? -6.412 0.538 8.844 1.00 97.62 147 ALA A O 1
ATOM 1144 N N . PHE A 1 148 ? -4.825 1.892 8.012 1.00 97.62 148 PHE A N 1
ATOM 1145 C CA . PHE A 1 148 ? -4.724 2.707 9.221 1.00 97.62 148 PHE A CA 1
ATOM 1146 C C . PHE A 1 148 ? -5.997 3.521 9.491 1.00 97.62 148 PHE A C 1
ATOM 1148 O O . PHE A 1 148 ? -6.443 3.621 10.634 1.00 97.62 148 PHE A O 1
ATOM 1155 N N . HIS A 1 149 ? -6.643 4.044 8.445 1.00 96.75 149 HIS A N 1
ATOM 1156 C CA . HIS A 1 149 ? -7.953 4.685 8.568 1.00 96.75 149 HIS A CA 1
ATOM 1157 C C . HIS A 1 149 ? -9.019 3.729 9.128 1.00 96.75 149 HIS A C 1
ATOM 1159 O O . HIS A 1 149 ? -9.756 4.101 10.044 1.00 96.75 149 HIS A O 1
ATOM 1165 N N . LEU A 1 150 ? -9.082 2.491 8.624 1.00 95.12 150 LEU A N 1
ATOM 1166 C CA . LEU A 1 150 ? -10.005 1.463 9.118 1.00 95.12 150 LEU A CA 1
ATOM 1167 C C . LEU A 1 150 ? -9.732 1.126 10.586 1.00 95.12 150 LEU A C 1
ATOM 1169 O O . LEU A 1 150 ? -10.667 1.063 11.382 1.00 95.12 150 LEU A O 1
ATOM 1173 N N . PHE A 1 151 ? -8.461 0.999 10.966 1.00 95.94 151 PHE A N 1
ATOM 1174 C CA . PHE A 1 151 ? -8.063 0.825 12.361 1.00 95.94 151 PHE A CA 1
ATOM 1175 C C . PHE A 1 151 ? -8.581 1.965 13.257 1.00 95.94 151 PHE A C 1
ATOM 1177 O O . PHE A 1 151 ? -9.203 1.713 14.290 1.00 95.94 151 PHE A O 1
ATOM 1184 N N . LEU A 1 152 ? -8.402 3.228 12.854 1.00 94.94 152 LEU A N 1
ATOM 1185 C CA . LEU A 1 152 ? -8.893 4.379 13.623 1.00 94.94 152 LEU A CA 1
ATOM 1186 C C . LEU A 1 152 ? -10.422 4.422 13.722 1.00 94.94 152 LEU A C 1
ATOM 1188 O O . LEU A 1 152 ? -10.976 4.725 14.787 1.00 94.94 152 LEU A O 1
ATOM 1192 N N . LYS A 1 153 ? -11.101 4.114 12.616 1.00 91.94 153 LYS A N 1
ATOM 1193 C CA . LYS A 1 153 ? -12.560 4.088 12.531 1.00 91.94 153 LYS A CA 1
ATOM 1194 C C . LYS A 1 153 ? -13.149 3.077 13.509 1.00 91.94 153 LYS A C 1
ATOM 1196 O O . LYS A 1 153 ? -14.008 3.435 14.311 1.00 91.94 153 LYS A O 1
ATOM 1201 N N . GLU A 1 154 ? -12.668 1.842 13.474 1.00 89.69 154 GLU A N 1
ATOM 1202 C CA . GLU A 1 154 ? -13.252 0.737 14.236 1.00 89.69 154 GLU A CA 1
ATOM 1203 C C . GLU A 1 154 ? -12.903 0.802 15.731 1.00 89.69 154 GLU A C 1
ATOM 1205 O O . GLU A 1 154 ? -13.724 0.469 16.589 1.00 89.69 154 GLU A O 1
ATOM 1210 N N . ASN A 1 155 ? -11.702 1.272 16.076 1.00 89.12 155 ASN A N 1
ATOM 1211 C CA . ASN A 1 155 ? -11.210 1.210 17.453 1.00 89.12 155 ASN A CA 1
ATOM 1212 C C . ASN A 1 155 ? -11.524 2.459 18.268 1.00 89.12 155 ASN A C 1
ATOM 1214 O O . ASN A 1 155 ? -11.742 2.352 19.478 1.00 89.12 155 ASN A O 1
ATOM 1218 N N . PHE A 1 156 ? -11.548 3.620 17.612 1.00 87.81 156 PHE A N 1
ATOM 1219 C CA . PHE A 1 156 ? -11.665 4.921 18.267 1.00 87.81 156 PHE A CA 1
ATOM 1220 C C . PHE A 1 156 ? -12.899 5.710 17.819 1.00 87.81 156 PHE A C 1
ATOM 1222 O O . PHE A 1 156 ? -13.052 6.858 18.234 1.00 87.81 156 PHE A O 1
ATOM 1229 N N . GLN A 1 157 ? -13.764 5.129 16.972 1.00 83.06 157 GLN A N 1
ATOM 1230 C CA . GLN A 1 157 ? -14.926 5.813 16.383 1.00 83.06 157 GLN A CA 1
ATOM 1231 C C . GLN A 1 157 ? -14.519 7.115 15.661 1.00 83.06 157 GLN A C 1
ATOM 1233 O O . GLN A 1 157 ? -15.297 8.062 15.536 1.00 83.06 157 GLN A O 1
ATOM 1238 N N . ARG A 1 158 ? -13.260 7.190 15.198 1.00 82.38 158 ARG A N 1
ATOM 1239 C CA . ARG A 1 158 ? -12.708 8.352 14.499 1.00 82.38 158 ARG A CA 1
ATOM 1240 C C . ARG A 1 158 ? -12.873 8.146 13.005 1.00 82.38 158 ARG A C 1
ATOM 1242 O O . ARG A 1 158 ? -12.054 7.515 12.342 1.00 82.38 158 ARG A O 1
ATOM 1249 N N . GLN A 1 159 ? -13.949 8.717 12.488 1.00 80.00 159 GLN A N 1
ATOM 1250 C CA . GLN A 1 159 ? -14.252 8.780 11.066 1.00 80.00 159 GLN A CA 1
ATOM 1251 C C . GLN A 1 159 ? -14.219 10.229 10.575 1.00 80.00 159 GLN A C 1
ATOM 1253 O O . GLN A 1 159 ? -14.435 11.163 11.346 1.00 80.00 159 GLN A O 1
ATOM 1258 N N . GLY A 1 160 ? -13.922 10.413 9.291 1.00 88.19 160 GLY A N 1
ATOM 1259 C CA . GLY A 1 160 ? -13.828 11.728 8.666 1.00 88.19 160 GLY A CA 1
ATOM 1260 C C . GLY A 1 160 ? -12.401 12.172 8.356 1.00 88.19 160 GLY A C 1
ATOM 1261 O O . GLY A 1 160 ? -11.460 11.376 8.360 1.00 88.19 160 GLY A O 1
ATOM 1262 N N . VAL A 1 161 ? -12.256 13.470 8.090 1.00 91.81 161 VAL A N 1
ATOM 1263 C CA . VAL A 1 161 ? -11.041 14.081 7.525 1.00 91.81 161 VAL A CA 1
ATOM 1264 C C . VAL A 1 161 ? -9.795 13.815 8.373 1.00 91.81 161 VAL A C 1
ATOM 1266 O O . VAL A 1 161 ? -8.771 13.422 7.829 1.00 91.81 161 VAL A O 1
ATOM 1269 N N . PHE A 1 162 ? -9.871 13.935 9.701 1.00 92.94 162 PHE A N 1
ATOM 1270 C CA . PHE A 1 162 ? -8.709 13.684 10.564 1.00 92.94 162 PHE A CA 1
ATOM 1271 C C . PHE A 1 162 ? -8.196 12.246 10.475 1.00 92.94 162 PHE A C 1
ATOM 1273 O O . PHE A 1 162 ? -6.992 12.025 10.447 1.00 92.94 162 PHE A O 1
ATOM 1280 N N . SER A 1 163 ? -9.097 11.267 10.383 1.00 94.44 163 SER A N 1
ATOM 1281 C CA . SER A 1 163 ? -8.708 9.861 10.244 1.00 94.44 163 SER A CA 1
ATOM 1282 C C . SER A 1 163 ? -8.012 9.604 8.902 1.00 94.44 163 SER A C 1
ATOM 1284 O O . SER A 1 163 ? -7.030 8.869 8.840 1.00 94.44 163 SER A O 1
ATOM 1286 N N . VAL A 1 164 ? -8.464 10.278 7.838 1.00 96.69 164 VAL A N 1
ATOM 1287 C CA . VAL A 1 164 ? -7.810 10.267 6.520 1.00 96.69 164 VAL A CA 1
ATOM 1288 C C . VAL A 1 164 ? -6.425 10.922 6.573 1.00 96.69 164 VAL A C 1
ATOM 1290 O O . VAL A 1 164 ? -5.471 10.373 6.022 1.00 96.69 164 VAL A O 1
ATOM 1293 N N . ILE A 1 165 ? -6.287 12.057 7.268 1.00 96.62 165 ILE A N 1
ATOM 1294 C CA . ILE A 1 165 ? -4.998 12.740 7.462 1.00 96.62 165 ILE A CA 1
ATOM 1295 C C . ILE A 1 165 ? -4.019 11.823 8.200 1.00 96.62 165 ILE A C 1
ATOM 1297 O O . ILE A 1 165 ? -2.913 11.608 7.714 1.00 96.62 165 ILE A O 1
ATOM 1301 N N . PHE A 1 166 ? -4.425 11.224 9.323 1.00 96.81 166 PHE A N 1
ATOM 1302 C CA . PHE A 1 166 ? -3.557 10.315 10.074 1.00 96.81 166 PHE A CA 1
ATOM 1303 C C . PHE A 1 166 ? -3.188 9.060 9.276 1.00 96.81 166 PHE A C 1
ATOM 1305 O O . PHE A 1 166 ? -2.027 8.656 9.301 1.00 96.81 166 PHE A O 1
ATOM 1312 N N . GLY A 1 167 ? -4.128 8.483 8.519 1.00 97.38 167 GLY A N 1
ATOM 1313 C CA . GLY A 1 167 ? -3.825 7.386 7.596 1.00 97.38 167 GLY A CA 1
ATOM 1314 C C . GLY A 1 167 ? -2.803 7.788 6.532 1.00 97.38 167 GLY A C 1
ATOM 1315 O O . GLY A 1 167 ? -1.847 7.057 6.280 1.00 97.38 167 GLY A O 1
ATOM 1316 N N . SER A 1 168 ? -2.932 8.995 5.981 1.00 97.94 168 SER A N 1
ATOM 1317 C CA . SER A 1 168 ? -1.976 9.532 5.006 1.00 97.94 168 SER A CA 1
ATOM 1318 C C . SER A 1 168 ? -0.593 9.757 5.625 1.00 97.94 168 SER A C 1
ATOM 1320 O O . SER A 1 168 ? 0.409 9.405 5.014 1.00 97.94 168 SER A O 1
ATOM 1322 N N . MET A 1 169 ? -0.522 10.287 6.851 1.00 97.94 169 MET A N 1
ATOM 1323 C CA . MET A 1 169 ? 0.739 10.473 7.582 1.00 97.94 169 MET A CA 1
ATOM 1324 C C . MET A 1 169 ? 1.433 9.144 7.890 1.00 97.94 169 MET A C 1
ATOM 1326 O O . MET A 1 169 ? 2.655 9.069 7.816 1.00 97.94 169 MET A O 1
ATOM 1330 N N . TYR A 1 170 ? 0.668 8.100 8.220 1.00 98.06 170 TYR A N 1
ATOM 1331 C CA . TYR A 1 170 ? 1.197 6.752 8.417 1.00 98.06 170 TYR A CA 1
ATOM 1332 C C . TYR A 1 170 ? 1.804 6.203 7.117 1.00 98.06 170 TYR A C 1
ATOM 1334 O O . TYR A 1 170 ? 2.981 5.831 7.087 1.00 98.06 170 TYR A O 1
ATOM 1342 N N . ALA A 1 171 ? 1.024 6.234 6.033 1.00 97.94 171 ALA A N 1
ATOM 1343 C CA . ALA A 1 171 ? 1.412 5.731 4.716 1.00 97.94 171 ALA A CA 1
ATOM 1344 C C . ALA A 1 171 ? 2.597 6.483 4.094 1.00 97.94 171 ALA A C 1
ATOM 1346 O O . ALA A 1 171 ? 3.408 5.890 3.392 1.00 97.94 171 ALA A O 1
ATOM 1347 N N . LEU A 1 172 ? 2.709 7.784 4.354 1.00 97.94 172 LEU A N 1
ATOM 1348 C CA . LEU A 1 172 ? 3.774 8.649 3.837 1.00 97.94 172 LEU A CA 1
ATOM 1349 C C . LEU A 1 172 ? 4.858 8.942 4.879 1.00 97.94 172 LEU A C 1
ATOM 1351 O O . LEU A 1 172 ? 5.623 9.896 4.732 1.00 97.94 172 LEU A O 1
ATOM 1355 N N . SER A 1 173 ? 4.921 8.156 5.954 1.00 97.69 173 SER A N 1
ATOM 1356 C CA . SER A 1 173 ? 5.930 8.359 6.987 1.00 97.69 173 SER A CA 1
ATOM 1357 C C . SER A 1 173 ? 7.344 8.162 6.431 1.00 97.69 173 SER A C 1
ATOM 1359 O O . SER A 1 173 ? 7.564 7.450 5.447 1.00 97.69 173 SER A O 1
ATOM 1361 N N . ALA A 1 174 ? 8.331 8.780 7.087 1.00 95.50 174 ALA A N 1
ATOM 1362 C CA . ALA A 1 174 ? 9.730 8.703 6.668 1.00 95.50 174 ALA A CA 1
ATOM 1363 C C . ALA A 1 174 ? 10.230 7.254 6.540 1.00 95.50 174 ALA A C 1
ATOM 1365 O O . ALA A 1 174 ? 11.019 6.962 5.647 1.00 95.50 174 ALA A O 1
ATOM 1366 N N . TYR A 1 175 ? 9.724 6.347 7.384 1.00 94.50 175 TYR A N 1
ATOM 1367 C CA . TYR A 1 175 ? 10.015 4.921 7.287 1.00 94.50 175 TYR A CA 1
ATOM 1368 C C . TYR A 1 175 ? 9.536 4.331 5.954 1.00 94.50 175 TYR A C 1
ATOM 1370 O O . TYR A 1 175 ? 10.328 3.704 5.257 1.00 94.50 175 TYR A O 1
ATOM 1378 N N . VAL A 1 176 ? 8.282 4.581 5.550 1.00 96.06 176 VAL A N 1
ATOM 1379 C CA . VAL A 1 176 ? 7.760 4.071 4.269 1.00 96.06 176 VAL A CA 1
ATOM 1380 C C . VAL A 1 176 ? 8.562 4.624 3.099 1.00 96.06 176 VAL A C 1
ATOM 1382 O O . VAL A 1 176 ? 8.894 3.884 2.182 1.00 96.06 176 VAL A O 1
ATOM 1385 N N . MET A 1 177 ? 8.926 5.907 3.135 1.00 93.69 177 MET A N 1
ATOM 1386 C CA . MET A 1 177 ? 9.721 6.513 2.064 1.00 93.69 177 MET A CA 1
ATOM 1387 C C . MET A 1 177 ? 11.123 5.901 1.983 1.00 93.69 177 MET A C 1
ATOM 1389 O O . MET A 1 177 ? 11.555 5.511 0.898 1.00 93.69 177 MET A O 1
ATOM 1393 N N . ALA A 1 178 ? 11.797 5.756 3.127 1.00 92.06 178 ALA A N 1
ATOM 1394 C CA . ALA A 1 178 ? 13.145 5.202 3.223 1.00 92.06 178 ALA A CA 1
ATOM 1395 C C . ALA A 1 178 ? 13.221 3.698 2.924 1.00 92.06 178 ALA A C 1
ATOM 1397 O O . ALA A 1 178 ? 14.291 3.214 2.593 1.00 92.06 178 ALA A O 1
ATOM 1398 N N . TYR A 1 179 ? 12.118 2.957 3.028 1.00 92.00 179 TYR A N 1
ATOM 1399 C CA . TYR A 1 179 ? 12.074 1.521 2.727 1.00 92.00 179 TYR A CA 1
ATOM 1400 C C . TYR A 1 179 ? 11.130 1.188 1.564 1.00 92.00 179 TYR A C 1
ATOM 1402 O O . TYR A 1 179 ? 10.790 0.029 1.356 1.00 92.00 179 TYR A O 1
ATOM 1410 N N . SER A 1 180 ? 10.729 2.172 0.757 1.00 91.06 180 SER A N 1
ATOM 1411 C CA . SER A 1 180 ? 9.808 1.954 -0.372 1.00 91.06 180 SER A CA 1
ATOM 1412 C C . SER A 1 180 ? 10.383 1.029 -1.451 1.00 91.06 180 SER A C 1
ATOM 1414 O O . SER A 1 180 ? 9.631 0.289 -2.083 1.00 91.06 180 SER A O 1
ATOM 1416 N N . TRP A 1 181 ? 11.713 0.989 -1.610 1.00 89.62 181 TRP A N 1
ATOM 1417 C CA . TRP A 1 181 ? 12.382 0.031 -2.498 1.00 89.62 181 TRP A CA 1
ATOM 1418 C C . TRP A 1 181 ? 12.333 -1.412 -1.979 1.00 89.62 181 TRP A C 1
ATOM 1420 O O . TRP A 1 181 ? 12.501 -2.367 -2.730 1.00 89.62 181 TRP A O 1
ATOM 1430 N N . ASN A 1 182 ? 12.043 -1.595 -0.696 1.00 93.06 182 ASN A N 1
ATOM 1431 C CA . ASN A 1 182 ? 11.812 -2.880 -0.058 1.00 93.06 182 ASN A CA 1
ATOM 1432 C C . ASN A 1 182 ? 10.328 -3.267 -0.187 1.00 93.06 182 ASN A C 1
ATOM 1434 O O . ASN A 1 182 ? 9.604 -3.409 0.793 1.00 93.06 182 ASN A O 1
ATOM 1438 N N . ILE A 1 183 ? 9.865 -3.433 -1.431 1.00 93.00 183 ILE A N 1
ATOM 1439 C CA . ILE A 1 183 ? 8.437 -3.500 -1.801 1.00 93.00 183 ILE A CA 1
ATOM 1440 C C . ILE A 1 183 ? 7.622 -4.603 -1.100 1.00 93.00 183 ILE A C 1
ATOM 1442 O O . ILE A 1 183 ? 6.406 -4.460 -0.951 1.00 93.00 183 ILE A O 1
ATOM 1446 N N . MET A 1 184 ? 8.261 -5.691 -0.662 1.00 92.19 184 MET A N 1
ATOM 1447 C CA . MET A 1 184 ? 7.626 -6.750 0.140 1.00 92.19 184 MET A CA 1
ATOM 1448 C C . MET A 1 184 ? 7.224 -6.262 1.543 1.00 92.19 184 MET A C 1
ATOM 1450 O O . MET A 1 184 ? 6.179 -6.629 2.067 1.00 92.19 184 MET A O 1
ATOM 1454 N N . TRP A 1 185 ? 8.002 -5.355 2.139 1.00 92.38 185 TRP A N 1
ATOM 1455 C CA . TRP A 1 185 ? 7.751 -4.833 3.485 1.00 92.38 185 TRP A CA 1
ATOM 1456 C C . TRP A 1 185 ? 6.541 -3.900 3.529 1.00 92.38 185 TRP A C 1
ATOM 1458 O O . TRP A 1 185 ? 5.940 -3.699 4.585 1.00 92.38 185 TRP A O 1
ATOM 1468 N N . LEU A 1 186 ? 6.134 -3.361 2.377 1.00 95.31 186 LEU A N 1
ATOM 1469 C CA . LEU A 1 186 ? 4.910 -2.577 2.278 1.00 95.31 186 LEU A CA 1
ATOM 1470 C C . LEU A 1 186 ? 3.661 -3.423 2.576 1.00 95.31 186 LEU A C 1
ATOM 1472 O O . LEU A 1 186 ? 2.695 -2.879 3.102 1.00 95.31 186 LEU A O 1
ATOM 1476 N N . ASP A 1 187 ? 3.674 -4.737 2.319 1.00 95.25 187 ASP A N 1
ATOM 1477 C CA . ASP A 1 187 ? 2.562 -5.620 2.704 1.00 95.25 187 ASP A CA 1
ATOM 1478 C C . ASP A 1 187 ? 2.413 -5.687 4.229 1.00 95.25 187 ASP A C 1
ATOM 1480 O O . ASP A 1 187 ? 1.305 -5.564 4.754 1.00 95.25 187 ASP A O 1
ATOM 1484 N N . ALA A 1 188 ? 3.533 -5.766 4.954 1.00 94.56 188 ALA A N 1
ATOM 1485 C CA . ALA A 1 188 ? 3.536 -5.737 6.413 1.00 94.56 188 ALA A CA 1
ATOM 1486 C C . ALA A 1 188 ? 2.981 -4.413 6.965 1.00 94.56 188 ALA A C 1
ATOM 1488 O O . ALA A 1 188 ? 2.234 -4.410 7.943 1.00 94.56 188 ALA A O 1
ATOM 1489 N N . LEU A 1 189 ? 3.275 -3.286 6.309 1.00 95.94 189 LEU A N 1
ATOM 1490 C CA . LEU A 1 189 ? 2.716 -1.978 6.669 1.00 95.94 189 LEU A CA 1
ATOM 1491 C C . LEU A 1 189 ? 1.206 -1.875 6.397 1.00 95.94 189 LEU A C 1
ATOM 1493 O O . LEU A 1 189 ? 0.496 -1.193 7.131 1.00 95.94 189 LEU A O 1
ATOM 1497 N N . ILE A 1 190 ? 0.683 -2.567 5.385 1.00 97.25 190 ILE A N 1
ATOM 1498 C CA . ILE A 1 190 ? -0.770 -2.667 5.166 1.00 97.25 190 ILE A CA 1
ATOM 1499 C C . ILE A 1 190 ? -1.414 -3.531 6.256 1.00 97.25 190 ILE A C 1
ATOM 1501 O O . ILE A 1 190 ? -2.480 -3.195 6.773 1.00 97.25 190 ILE A O 1
ATOM 1505 N N . LEU A 1 191 ? -0.782 -4.650 6.607 1.00 96.81 191 LEU A N 1
A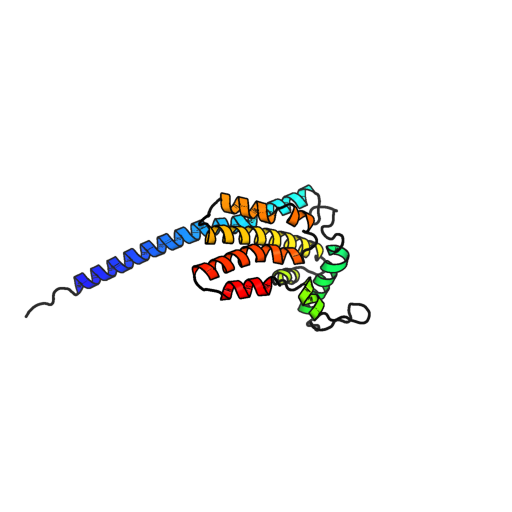TOM 1506 C CA . LEU A 1 191 ? -1.337 -5.635 7.533 1.00 96.81 191 LEU A CA 1
ATOM 1507 C C . LEU A 1 191 ? -1.252 -5.200 8.998 1.00 96.81 191 LEU A C 1
ATOM 1509 O O . LEU A 1 191 ? -2.156 -5.517 9.768 1.00 96.81 191 LEU A O 1
ATOM 1513 N N . LEU A 1 192 ? -0.227 -4.445 9.398 1.00 96.50 192 LEU A N 1
ATOM 1514 C CA . LEU A 1 192 ? -0.005 -4.063 10.794 1.00 96.50 192 LEU A CA 1
ATOM 1515 C C . LEU A 1 192 ? -1.228 -3.372 11.441 1.00 96.50 192 LEU A C 1
ATOM 1517 O O . LEU A 1 192 ? -1.669 -3.834 12.499 1.00 96.50 192 LEU A O 1
ATOM 1521 N N . PRO A 1 193 ? -1.852 -2.335 10.845 1.00 96.62 193 PRO A N 1
ATOM 1522 C CA . PRO A 1 193 ? -3.055 -1.731 11.419 1.00 96.62 193 PRO A CA 1
ATOM 1523 C C . PRO A 1 193 ? -4.242 -2.704 11.489 1.00 96.62 193 PRO A C 1
ATOM 1525 O O . PRO A 1 193 ? -5.036 -2.644 12.430 1.00 96.62 193 PRO A O 1
ATOM 1528 N N . LEU A 1 194 ? -4.354 -3.631 10.531 1.00 96.62 194 LEU A N 1
ATOM 1529 C CA . LEU A 1 194 ? -5.413 -4.644 10.499 1.00 96.62 194 LEU A CA 1
ATOM 1530 C C . LEU A 1 194 ? -5.226 -5.701 11.595 1.00 96.62 194 LEU A C 1
ATOM 1532 O O . LEU A 1 194 ? -6.203 -6.091 12.236 1.00 96.62 194 LEU A O 1
ATOM 1536 N N . VAL A 1 195 ? -3.983 -6.109 11.870 1.00 96.75 195 VAL A N 1
ATOM 1537 C CA . VAL A 1 195 ? -3.641 -6.979 13.005 1.00 96.75 195 VAL A CA 1
ATOM 1538 C C . VAL A 1 195 ? -4.028 -6.304 14.316 1.00 96.75 195 VAL A C 1
ATOM 1540 O O . VAL A 1 195 ? -4.692 -6.926 15.143 1.00 96.75 195 VAL A O 1
ATOM 1543 N N . LEU A 1 196 ? -3.693 -5.022 14.500 1.00 96.19 196 LEU A N 1
ATOM 1544 C CA . LEU A 1 196 ? -4.055 -4.271 15.708 1.00 96.19 196 LEU A CA 1
ATOM 1545 C C . LEU A 1 196 ? -5.574 -4.102 15.861 1.00 96.19 196 LEU A C 1
ATOM 1547 O O . LEU A 1 196 ? -6.111 -4.244 16.965 1.00 96.19 196 LEU A O 1
ATOM 1551 N N . TRP A 1 197 ? -6.285 -3.841 14.762 1.00 94.62 197 TRP A N 1
ATOM 1552 C CA . TRP A 1 197 ? -7.749 -3.814 14.745 1.00 94.62 197 TRP A CA 1
ATOM 1553 C C . TRP A 1 197 ? -8.328 -5.153 15.207 1.00 94.62 197 TRP A C 1
ATOM 1555 O O . TRP A 1 197 ? -9.141 -5.199 16.137 1.00 94.62 197 TRP A O 1
ATOM 1565 N N . ALA A 1 198 ? -7.875 -6.251 14.603 1.00 94.56 198 ALA A N 1
ATOM 1566 C CA . ALA A 1 198 ? -8.361 -7.585 14.914 1.00 94.56 198 ALA A CA 1
ATOM 1567 C C . ALA A 1 198 ? -7.982 -8.042 16.331 1.00 94.56 198 ALA A C 1
ATOM 1569 O O . ALA A 1 198 ? -8.797 -8.682 16.992 1.00 94.56 198 ALA A O 1
ATOM 1570 N N . LEU A 1 199 ? -6.808 -7.656 16.833 1.00 95.56 199 LEU A N 1
ATOM 1571 C CA . LEU A 1 199 ? -6.368 -7.918 18.204 1.00 95.56 199 LEU A CA 1
ATOM 1572 C C . LEU A 1 199 ? -7.301 -7.255 19.222 1.00 95.56 199 LEU A C 1
ATOM 1574 O O . LEU A 1 199 ? -7.778 -7.891 20.160 1.00 95.56 199 LEU A O 1
ATOM 1578 N N . ILE A 1 200 ? -7.626 -5.978 19.025 1.00 93.75 200 ILE A N 1
ATOM 1579 C CA . ILE A 1 200 ? -8.539 -5.265 19.927 1.00 93.75 200 ILE A CA 1
ATOM 1580 C C . ILE A 1 200 ? -9.957 -5.837 19.820 1.00 93.75 200 ILE A C 1
ATOM 1582 O O . ILE A 1 200 ? -10.659 -5.948 20.828 1.00 93.75 200 ILE A O 1
ATOM 1586 N N . ARG A 1 201 ? -10.381 -6.257 18.624 1.00 91.50 201 ARG A N 1
ATOM 1587 C CA . ARG A 1 201 ? -11.653 -6.963 18.435 1.00 91.50 201 ARG A CA 1
ATOM 1588 C C . ARG A 1 201 ? -11.676 -8.310 19.159 1.00 91.50 201 ARG A C 1
ATOM 1590 O O . ARG A 1 201 ? -12.709 -8.655 19.732 1.00 91.50 201 ARG A O 1
ATOM 1597 N N . PHE A 1 202 ? -10.564 -9.039 19.168 1.00 93.56 202 PHE A N 1
ATOM 1598 C CA . PHE A 1 202 ? -10.415 -10.274 19.929 1.00 93.56 202 PHE A CA 1
ATOM 1599 C C . PHE A 1 202 ? -10.607 -10.017 21.429 1.00 93.56 202 PHE A C 1
ATOM 1601 O O . PHE A 1 202 ? -11.476 -10.646 22.027 1.00 93.56 202 PHE A O 1
ATOM 1608 N N . PHE A 1 203 ? -9.920 -9.029 22.009 1.00 93.88 203 PHE A N 1
ATOM 1609 C CA . PHE A 1 203 ? -10.079 -8.698 23.431 1.00 93.88 203 PHE A CA 1
ATOM 1610 C C . PHE A 1 203 ? -11.480 -8.189 23.798 1.00 93.88 203 PHE A C 1
ATOM 1612 O O . PHE A 1 203 ? -11.984 -8.510 24.869 1.00 93.88 203 PHE A O 1
ATOM 1619 N N . LYS A 1 204 ? -12.129 -7.406 22.926 1.00 90.62 204 LYS A N 1
ATOM 1620 C CA . LYS A 1 204 ? -13.454 -6.826 23.211 1.00 90.62 204 LYS A CA 1
ATOM 1621 C C . LYS A 1 204 ? -14.622 -7.788 22.973 1.00 90.62 204 LYS A C 1
ATOM 1623 O O . LYS A 1 204 ? -15.640 -7.667 23.641 1.00 90.62 204 LYS A O 1
ATOM 1628 N N . GLN A 1 205 ? -14.528 -8.667 21.972 1.00 91.06 205 GLN A N 1
ATOM 1629 C CA . GLN A 1 205 ? -15.662 -9.466 21.473 1.00 91.06 205 GLN A CA 1
ATOM 1630 C C . GLN A 1 205 ? -15.401 -10.982 21.482 1.00 91.06 205 GLN A C 1
ATOM 1632 O O . GLN A 1 205 ? -16.265 -11.735 21.042 1.00 91.06 205 GLN A O 1
ATOM 1637 N N . GLY A 1 206 ? -14.209 -11.442 21.876 1.00 89.44 206 GLY A N 1
ATOM 1638 C CA . GLY A 1 206 ? -13.809 -12.856 21.822 1.00 89.44 206 GLY A CA 1
ATOM 1639 C C . GLY A 1 206 ? -13.571 -13.406 20.406 1.00 89.44 206 GLY A C 1
ATOM 1640 O O . GLY A 1 206 ? -13.337 -14.599 20.229 1.00 89.44 206 GLY A O 1
ATOM 1641 N N . LYS A 1 207 ? -13.620 -12.561 19.367 1.00 87.81 207 LYS A N 1
ATOM 1642 C CA . LYS A 1 207 ? -13.512 -12.978 17.957 1.00 87.81 207 LYS A CA 1
ATOM 1643 C C . LYS A 1 207 ? -12.053 -13.030 17.499 1.00 87.81 207 LYS A C 1
ATOM 1645 O O . LYS A 1 207 ? -11.546 -12.056 16.950 1.00 87.81 207 LYS A O 1
ATOM 1650 N N . PHE A 1 208 ? -11.394 -14.169 17.703 1.00 92.75 208 PHE A N 1
ATOM 1651 C CA . PHE A 1 208 ? -9.963 -14.348 17.408 1.00 92.75 208 PHE A CA 1
ATOM 1652 C C . PHE A 1 208 ? -9.635 -14.642 15.932 1.00 92.75 208 PHE A C 1
ATOM 1654 O O . PHE A 1 208 ? -8.501 -14.440 15.510 1.00 92.75 208 PHE A O 1
ATOM 1661 N N . VAL A 1 209 ? -10.607 -15.092 15.129 1.00 93.75 209 VAL A N 1
ATOM 1662 C CA . VAL A 1 209 ? -10.363 -15.587 13.756 1.00 93.75 209 VAL A CA 1
ATOM 1663 C C . VAL A 1 209 ? -9.661 -14.553 12.869 1.00 93.75 209 VAL A C 1
ATOM 1665 O O . VAL A 1 209 ? -8.664 -14.872 12.231 1.00 93.75 209 VAL A O 1
ATOM 1668 N N . LEU A 1 210 ? -10.126 -13.298 12.864 1.00 92.19 210 LEU A N 1
ATOM 1669 C CA . LEU A 1 210 ? -9.498 -12.239 12.059 1.00 92.19 210 LEU A CA 1
ATOM 1670 C C . LEU A 1 210 ? -8.070 -11.928 12.507 1.00 92.19 210 LEU A C 1
ATOM 1672 O O . LEU A 1 210 ? -7.231 -11.597 11.676 1.00 92.19 210 LEU A O 1
ATOM 1676 N N . TYR A 1 211 ? -7.797 -12.037 13.808 1.00 94.19 211 TYR A N 1
ATOM 1677 C CA . TYR A 1 211 ? -6.461 -11.806 14.339 1.00 94.19 211 TYR A CA 1
ATOM 1678 C C . TYR A 1 211 ? -5.505 -12.888 13.842 1.00 94.19 211 TYR A C 1
ATOM 1680 O O . TYR A 1 211 ? -4.444 -12.557 13.329 1.00 94.19 211 TYR A O 1
ATOM 1688 N N . VAL A 1 212 ? -5.920 -14.158 13.899 1.00 95.12 212 VAL A N 1
ATOM 1689 C CA . VAL A 1 212 ? -5.125 -15.280 13.379 1.00 95.12 212 VAL A CA 1
ATOM 1690 C C . VAL A 1 212 ? -4.869 -15.131 11.882 1.00 95.12 212 VAL A C 1
ATOM 1692 O O . VAL A 1 212 ? -3.736 -15.313 11.456 1.00 95.12 212 VAL A O 1
ATOM 1695 N N . ILE A 1 213 ? -5.878 -14.750 11.091 1.00 94.44 213 ILE A N 1
ATOM 1696 C CA . ILE A 1 213 ? -5.719 -14.565 9.640 1.00 94.44 213 ILE A CA 1
ATOM 1697 C C . ILE A 1 213 ? -4.722 -13.446 9.330 1.00 94.44 213 ILE A C 1
ATOM 1699 O O . ILE A 1 213 ? -3.779 -13.668 8.578 1.00 94.44 213 ILE A O 1
ATOM 1703 N N . PHE A 1 214 ? -4.899 -12.248 9.895 1.00 94.19 214 PHE A N 1
ATOM 1704 C CA . PHE A 1 214 ? -3.991 -11.138 9.593 1.00 94.19 214 PHE A CA 1
ATOM 1705 C C . PHE A 1 214 ? -2.588 -11.361 10.150 1.00 94.19 214 PHE A C 1
ATOM 1707 O O . PHE A 1 214 ? -1.625 -10.963 9.505 1.00 94.19 214 PHE A O 1
ATOM 1714 N N . LEU A 1 215 ? -2.463 -12.007 11.312 1.00 93.31 215 LEU A N 1
ATOM 1715 C CA . LEU A 1 215 ? -1.163 -12.361 11.872 1.00 93.31 215 LEU A CA 1
ATOM 1716 C C . LEU A 1 215 ? -0.451 -13.396 10.998 1.00 93.31 215 LEU A C 1
ATOM 1718 O O . LEU A 1 215 ? 0.730 -13.237 10.734 1.00 93.31 215 LEU A O 1
ATOM 1722 N N . PHE A 1 216 ? -1.167 -14.415 10.520 1.00 92.62 216 PHE A N 1
ATOM 1723 C CA . PHE A 1 216 ? -0.617 -15.404 9.596 1.00 92.62 216 PHE A CA 1
ATOM 1724 C C . PHE A 1 216 ? -0.152 -14.771 8.283 1.00 92.62 216 PHE A C 1
ATOM 1726 O O . PHE A 1 216 ? 0.881 -15.155 7.768 1.00 92.62 216 PHE A O 1
ATOM 1733 N N 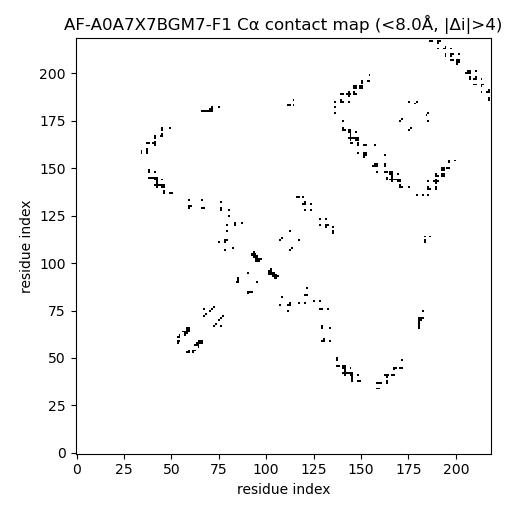. LEU A 1 217 ? -0.888 -13.793 7.749 1.00 91.25 217 LEU A N 1
ATOM 1734 C CA . LEU A 1 217 ? -0.476 -13.081 6.535 1.00 91.25 217 LEU A CA 1
ATOM 1735 C C . LEU A 1 217 ? 0.715 -12.137 6.758 1.00 91.25 217 LEU A C 1
ATOM 1737 O O . LEU A 1 217 ? 1.358 -11.745 5.790 1.00 91.25 217 LEU A O 1
ATOM 1741 N N . LEU A 1 218 ? 0.955 -11.712 8.002 1.00 89.94 218 LEU A N 1
ATOM 1742 C CA . LEU A 1 218 ? 2.039 -10.796 8.358 1.00 89.94 218 LEU A CA 1
ATOM 1743 C C . LEU A 1 218 ? 3.379 -11.521 8.572 1.00 89.94 218 LEU A C 1
ATOM 1745 O O . LEU A 1 218 ? 4.424 -10.888 8.423 1.00 89.94 218 LEU A O 1
ATOM 1749 N N . LEU A 1 219 ? 3.334 -12.793 8.980 1.00 82.50 219 LEU A N 1
ATOM 1750 C CA . LEU A 1 219 ? 4.485 -13.629 9.346 1.00 82.50 219 LEU A CA 1
ATOM 1751 C C . LEU A 1 219 ? 4.928 -14.524 8.186 1.00 82.50 219 LEU A C 1
ATOM 1753 O O . LEU A 1 219 ? 6.158 -14.708 8.063 1.00 82.50 219 LEU A O 1
#

pLDDT: mean 88.98, std 10.28, range [46.84, 98.44]

Foldseek 3Di:
DDDDPDPVVVVVVVVVVVVVVVVVVVVVVVVVVVQVVLLVLLLVVLLVVVVVVCLVVQEPPNHDNAPCDDCLPPPQLVLLLVVLCCVVVVNDCQKDPPPPNIDGNVVVCVPQPLDPLSVLVNVDDSVCSRVSLVVLLSNLLSLLSSLQLVLCCQPVVDTDDVSSVVSSCLSPPPVCVVCSSSVSCSQLSNLVSQLVSLVVCCVPPVRNPSNVVSVVSND

Mean predicted aligned error: 8.3 Å

Solvent-accessible surface area (backbone atoms only — not comparable to full-atom values): 11525 Å² total; per-residue (Å²): 135,82,76,77,82,58,68,68,60,48,52,54,50,51,52,51,54,50,51,52,50,50,51,52,51,49,51,53,49,50,50,51,54,73,50,48,57,46,49,52,45,8,21,47,50,35,22,50,54,50,52,50,53,34,44,79,65,26,26,45,92,63,38,90,40,68,72,61,42,72,59,23,46,77,45,50,46,56,51,53,51,50,50,46,48,31,72,74,72,68,49,62,66,56,48,39,65,88,53,80,97,39,42,64,35,39,64,49,37,64,72,62,54,73,47,82,70,59,60,59,48,70,78,42,59,83,92,40,48,68,55,36,53,46,52,50,50,37,50,40,35,6,45,17,2,25,27,36,23,52,28,37,30,76,75,66,72,38,71,53,69,68,30,28,50,53,8,22,51,60,31,65,25,70,65,45,65,76,42,52,55,46,60,59,59,43,55,42,56,27,35,49,34,47,28,53,40,22,45,53,41,20,76,75,68,71,49,47,66,60,22,55,53,37,47,60,74,58,106

Secondary structure (DSSP, 8-state):
----S-HHHHHHHHHHHHHHHHHHHHHHHHHHHHHHHHHHHHHHHHHHHHHHHHHHTTBTTSSSB-S--HHIIIIIHHHHHHHHHHHHHT--SSEETTSTT-EEHHHHIIIII--GGGGGGGTS-GGGHHHHHHHHHHHHHH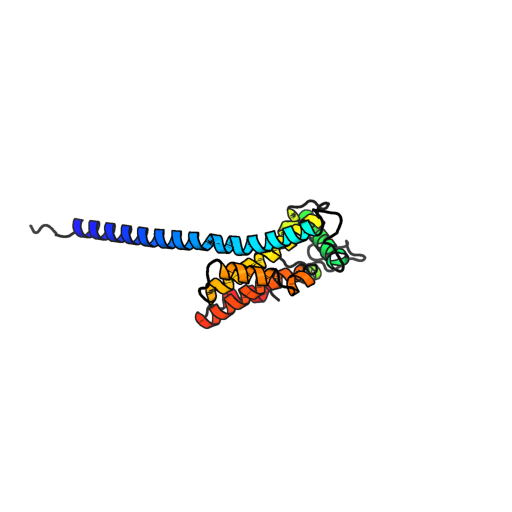HHHHHHHHHHHHHH---SHHHHHHHHHHHTSHHHHHTTT-TTHHHHHHHHHHHHHHHHHHHHH---HHHHHHHHHH-